Protein AF-A0A7C5GXF8-F1 (afdb_monomer_lite)

Secondary structure (DSSP, 8-state):
-HHHHHHHHHHHHHHHHHHHHHHHHHHHTT-HHHHHHHHHHHHHHHHHTT-HHHHHHHHHHHHHH-S-HHHHHHHHHHHHHHHHHTT-HHHHHHHHHHHHHHHHHTT-THHHHHHHHHHHHHHHTT-HHHHHHHHHHHHHHHHHTT-HHHHHHHHHHHHHHHTT-SSTTHHHHHHHHHHHHHHHTT-HHHHHHHHHHHHHH--GGGSHHHHHHHHHHHHT-THHHHSTTTGGGGS--PPEEEEHHHHHHHHHHHHHHTTSPPEEEEE-SSEE-EEEE-----SS---HHHHHHHHTTS----S-EEEEEETTS--PPPHHHHHHHTTSSSEEEEEETT--GGGEEEE-TTS-B--EEEE-

pLDDT: mean 86.79, std 15.0, range [32.28, 98.81]

Foldseek 3Di:
DVVVVVVVLVVLLVQLVVLLVVLLVCLVVVVNVSSVVSLVVSCVSCVVSVVLQSQLSSLLSCLQRPPDPVSSLVSLVSSLVSCVVVVNLLSVLSSLLSNLLSCLVVVNLVSLVSLLVSLVSCVVVVVPLVSLVSLQSSLLSCLVVLNLVSNLVSLVSSLVPQVPDPPQVSNLLSLLSNLSSCLSVVVVVVNVVSLLVSLLQDLQVVPVNSLVSNVVSCVSPVVLCVDPSRVVSVDDFQEAEEEPVQLVVQLVQCVVQPPAKFKFFFDAFRYTYHTHGLDDDDPDDDHPLVSLVVVLPDDDDPDHEMEMEHAPLAQQDDSSVLVVLLRHQGKYKYAYPVSDPVSIFIAHNSRHTGHYHYDD

Radius of gyration: 26.07 Å; chains: 1; bounding box: 69×43×71 Å

Structure (mmCIF, N/CA/C/O backbone):
data_AF-A0A7C5GXF8-F1
#
_entry.id   AF-A0A7C5GXF8-F1
#
loop_
_atom_site.group_PDB
_atom_site.id
_atom_site.type_symbol
_atom_site.label_atom_id
_atom_site.label_alt_id
_atom_site.label_comp_id
_atom_site.label_asym_id
_atom_site.label_entity_id
_atom_site.label_seq_id
_atom_site.pdbx_PDB_ins_code
_atom_site.Cartn_x
_atom_site.Cartn_y
_atom_site.Cartn_z
_atom_site.occupancy
_atom_site.B_iso_or_equiv
_atom_site.auth_seq_id
_atom_site.auth_comp_id
_atom_site.auth_asym_id
_atom_site.auth_atom_id
_atom_site.pdbx_PDB_model_num
ATOM 1 N N . ALA A 1 1 ? 47.283 11.836 -24.897 1.00 50.28 1 ALA A N 1
ATOM 2 C CA . ALA A 1 1 ? 45.995 12.079 -25.577 1.00 50.28 1 ALA A CA 1
ATOM 3 C C . ALA A 1 1 ? 44.890 11.202 -24.987 1.00 50.28 1 ALA A C 1
ATOM 5 O O . ALA A 1 1 ? 43.996 11.774 -24.390 1.00 50.28 1 ALA A O 1
ATOM 6 N N . LEU A 1 2 ? 44.990 9.861 -25.016 1.00 46.22 2 LEU A N 1
ATOM 7 C CA . LEU A 1 2 ? 43.949 8.981 -24.443 1.00 46.22 2 LEU A CA 1
ATOM 8 C C . LEU A 1 2 ? 43.702 9.154 -22.928 1.00 46.22 2 LEU A C 1
ATOM 10 O O . LEU A 1 2 ? 42.557 9.125 -22.504 1.00 46.22 2 LEU A O 1
ATOM 14 N N . ALA A 1 3 ? 44.740 9.384 -22.116 1.00 42.16 3 ALA A N 1
ATOM 15 C CA . ALA A 1 3 ? 44.573 9.511 -20.660 1.00 42.16 3 ALA A CA 1
ATOM 16 C C . ALA A 1 3 ? 43.718 10.723 -20.227 1.00 42.16 3 ALA A C 1
ATOM 18 O O . ALA A 1 3 ? 43.026 10.642 -19.227 1.00 42.16 3 ALA A O 1
ATOM 19 N N . GLY A 1 4 ? 43.711 11.818 -21.002 1.00 49.00 4 GLY A N 1
ATOM 20 C CA . GLY A 1 4 ? 42.903 13.009 -20.694 1.00 49.00 4 GLY A CA 1
ATOM 21 C C . GLY A 1 4 ? 41.454 12.945 -21.194 1.00 49.00 4 GLY A C 1
ATOM 22 O O . GLY A 1 4 ? 40.631 13.729 -20.741 1.00 49.00 4 GLY A O 1
ATOM 23 N N . GLN A 1 5 ? 41.135 12.031 -22.120 1.00 51.78 5 GLN A N 1
ATOM 24 C CA . GLN A 1 5 ? 39.756 11.774 -22.564 1.00 51.78 5 GLN A CA 1
ATOM 25 C C . GLN A 1 5 ? 39.013 10.851 -21.591 1.00 51.78 5 GLN A C 1
ATOM 27 O O . GLN A 1 5 ? 37.843 11.088 -21.310 1.00 51.78 5 GLN A O 1
ATOM 32 N N . ILE A 1 6 ? 39.710 9.855 -21.031 1.00 54.97 6 ILE A N 1
ATOM 33 C CA . ILE A 1 6 ? 39.144 8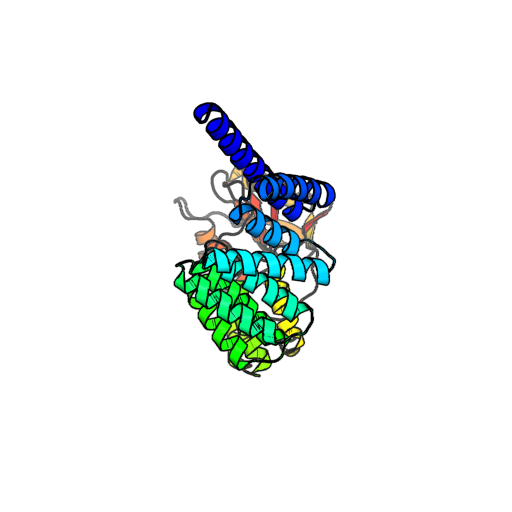.900 -20.066 1.00 54.97 6 ILE A CA 1
ATOM 34 C C . ILE A 1 6 ? 38.717 9.610 -18.767 1.00 54.97 6 ILE A C 1
ATOM 36 O O . ILE A 1 6 ? 37.638 9.328 -18.252 1.00 54.97 6 ILE A O 1
ATOM 40 N N . ASP A 1 7 ? 39.503 10.582 -18.290 1.00 60.53 7 ASP A N 1
ATOM 41 C CA . ASP A 1 7 ? 39.148 11.397 -17.114 1.00 60.53 7 ASP A CA 1
ATOM 42 C C . ASP A 1 7 ? 37.929 12.307 -17.372 1.00 60.53 7 ASP A C 1
ATOM 44 O O . ASP A 1 7 ? 37.142 12.572 -16.462 1.00 60.53 7 ASP A O 1
ATOM 48 N N . GLY A 1 8 ? 37.740 12.760 -18.619 1.00 73.50 8 GLY A N 1
ATOM 49 C CA . GLY A 1 8 ? 36.588 13.569 -19.026 1.00 73.50 8 GLY A CA 1
ATOM 50 C C . GLY A 1 8 ? 35.292 12.758 -19.074 1.00 73.50 8 GLY A C 1
ATOM 51 O O . GLY A 1 8 ? 34.311 13.131 -18.436 1.00 73.50 8 GLY A O 1
ATOM 52 N N . GLU A 1 9 ? 35.300 11.615 -19.765 1.00 76.62 9 GLU A N 1
ATOM 53 C CA . GLU A 1 9 ? 34.117 10.751 -19.908 1.00 76.62 9 GLU A CA 1
ATOM 54 C C . GLU A 1 9 ? 33.637 10.175 -18.568 1.00 76.62 9 GLU A C 1
ATOM 56 O O . GLU A 1 9 ? 32.431 10.096 -18.329 1.00 76.62 9 GLU A O 1
ATOM 61 N N . GLN A 1 10 ? 34.555 9.823 -17.658 1.00 79.50 10 GLN A N 1
ATOM 62 C CA . GLN A 1 10 ? 34.186 9.394 -16.303 1.00 79.50 10 GLN A CA 1
ATOM 63 C C . GLN A 1 10 ? 33.514 10.520 -15.507 1.00 79.50 10 GLN A C 1
ATOM 65 O O . GLN A 1 10 ? 32.512 10.282 -14.828 1.00 79.50 10 GLN A O 1
ATOM 70 N N . GLY A 1 11 ? 34.019 11.752 -15.619 1.00 87.19 11 GLY A N 1
ATOM 71 C CA . GLY A 1 11 ? 33.391 12.923 -15.007 1.00 87.19 11 GLY A CA 1
ATOM 72 C C . GLY A 1 11 ? 31.971 13.160 -15.529 1.00 87.19 11 GLY A C 1
ATOM 73 O O . GLY A 1 11 ? 31.050 13.376 -14.739 1.00 87.19 11 GLY A O 1
ATOM 74 N N . GLU A 1 12 ? 31.771 13.046 -16.843 1.00 90.56 12 GLU A N 1
ATOM 75 C CA . GLU A 1 12 ? 30.458 13.221 -17.475 1.00 90.56 12 GLU A CA 1
ATOM 76 C C . GLU A 1 12 ? 29.481 12.084 -17.135 1.00 90.56 12 GLU A C 1
ATOM 78 O O . GLU A 1 12 ? 28.296 12.344 -16.923 1.00 90.56 12 GLU A O 1
ATOM 83 N N . TYR A 1 13 ? 29.956 10.840 -16.994 1.00 91.56 13 TYR A N 1
ATOM 84 C CA . TYR A 1 13 ? 29.134 9.732 -16.494 1.00 91.56 13 TYR A CA 1
ATOM 85 C C . TYR A 1 13 ? 28.613 10.010 -15.080 1.00 91.56 13 TYR A C 1
ATOM 87 O O . TYR A 1 13 ? 27.416 9.888 -14.820 1.00 91.56 13 TYR A O 1
ATOM 95 N N . HIS A 1 14 ? 29.494 10.417 -14.159 1.00 93.50 14 HIS A N 1
ATOM 96 C CA . HIS A 1 14 ? 29.089 10.746 -12.792 1.00 93.50 14 HIS A CA 1
ATOM 97 C C . HIS A 1 14 ? 28.141 11.944 -12.753 1.00 93.50 14 HIS A C 1
ATOM 99 O O . HIS A 1 14 ? 27.175 11.929 -11.993 1.00 93.50 14 HIS A O 1
ATOM 105 N N . GLN A 1 15 ? 28.365 12.946 -13.604 1.00 95.00 15 GLN A N 1
ATOM 106 C CA . GLN A 1 15 ? 27.440 14.061 -13.762 1.00 95.00 15 GLN A CA 1
ATOM 107 C C . GLN A 1 15 ? 26.055 13.580 -14.213 1.00 95.00 15 GLN A C 1
ATOM 109 O O . GLN A 1 15 ? 25.065 13.930 -13.573 1.00 95.00 15 GLN A O 1
ATOM 114 N N . ALA A 1 16 ? 25.974 12.763 -15.266 1.00 96.19 16 ALA A N 1
ATOM 115 C CA . ALA A 1 16 ? 24.710 12.213 -15.752 1.00 96.19 16 ALA A CA 1
ATOM 116 C C . ALA A 1 16 ? 24.015 11.355 -14.686 1.00 96.19 16 ALA A C 1
ATOM 118 O O . ALA A 1 16 ? 22.817 11.503 -14.469 1.00 96.19 16 ALA A O 1
ATOM 119 N N . ARG A 1 17 ? 24.764 10.533 -13.940 1.00 96.81 17 ARG A N 1
ATOM 120 C CA . ARG A 1 17 ? 24.203 9.744 -12.837 1.00 96.81 17 ARG A CA 1
ATOM 121 C C . ARG A 1 17 ? 23.642 10.629 -11.722 1.00 96.81 17 ARG A C 1
ATOM 123 O O . ARG A 1 17 ? 22.549 10.361 -11.243 1.00 96.81 17 ARG A O 1
ATOM 130 N N . CYS A 1 18 ? 24.337 11.697 -11.332 1.00 97.31 18 CYS A N 1
ATOM 131 C CA . CYS A 1 18 ? 23.817 12.644 -10.343 1.00 97.31 18 CYS A CA 1
ATOM 132 C C . CYS A 1 18 ? 22.546 13.352 -10.832 1.00 97.31 18 CYS A C 1
ATOM 134 O O . CYS A 1 18 ? 21.626 13.552 -10.045 1.00 97.31 18 CYS A O 1
ATOM 136 N N . LEU A 1 19 ? 22.490 13.721 -12.117 1.00 98.00 19 LEU A N 1
ATOM 137 C CA . LEU A 1 19 ? 21.298 14.314 -12.726 1.00 98.00 19 LEU A CA 1
ATOM 138 C C . LEU A 1 19 ? 20.118 13.337 -12.718 1.00 98.00 19 LEU A C 1
ATOM 140 O O . LEU A 1 19 ? 19.011 13.741 -12.377 1.00 98.00 19 LEU A O 1
ATOM 144 N N . LEU A 1 20 ? 20.364 12.059 -13.020 1.00 97.69 20 LEU A N 1
ATOM 145 C CA . LEU A 1 20 ? 19.359 10.999 -12.960 1.00 97.69 20 LEU A CA 1
ATOM 146 C C . LEU A 1 20 ? 18.759 10.870 -11.552 1.00 97.69 20 LEU A C 1
ATOM 148 O O . LEU A 1 20 ? 17.550 10.998 -11.390 1.00 97.69 20 LEU A O 1
ATOM 152 N N . GLU A 1 21 ? 19.600 10.685 -10.531 1.00 97.12 21 GLU A N 1
ATOM 153 C CA . GLU A 1 21 ? 19.156 10.527 -9.135 1.00 97.12 21 GLU A CA 1
ATOM 154 C C . GLU A 1 21 ? 18.429 11.788 -8.628 1.00 97.12 21 GLU A C 1
ATOM 156 O O . GLU A 1 21 ? 17.413 11.706 -7.939 1.00 97.12 21 GLU A O 1
ATOM 161 N N . LEU A 1 22 ? 18.913 12.979 -9.006 1.00 95.75 22 LEU A N 1
ATOM 162 C CA . LEU A 1 22 ? 18.251 14.241 -8.680 1.00 95.75 22 LEU A CA 1
ATOM 163 C C . LEU A 1 22 ? 16.881 14.351 -9.358 1.00 95.75 22 LEU A C 1
ATOM 165 O O . LEU A 1 22 ? 15.926 14.803 -8.727 1.00 95.75 22 LEU A O 1
ATOM 169 N N . SER A 1 23 ? 16.780 13.950 -10.627 1.00 96.38 23 SER A N 1
ATOM 170 C CA . SER A 1 23 ? 15.518 13.980 -11.363 1.00 96.38 23 SER A CA 1
ATOM 171 C C . SER A 1 23 ? 14.475 13.059 -10.733 1.00 96.38 23 SER A C 1
ATOM 173 O O . SER A 1 23 ? 13.355 13.506 -10.499 1.00 96.38 23 SER A O 1
ATOM 175 N N . ASP A 1 24 ? 14.855 11.832 -10.360 1.00 89.69 24 ASP A N 1
ATOM 176 C CA . ASP A 1 24 ? 13.964 10.868 -9.706 1.00 89.69 24 ASP A CA 1
ATOM 177 C C . ASP A 1 24 ? 13.433 11.406 -8.370 1.00 89.69 24 ASP A C 1
ATOM 179 O O . ASP A 1 24 ? 12.228 11.379 -8.102 1.00 89.69 24 ASP A O 1
ATOM 183 N N . PHE A 1 25 ? 14.318 11.998 -7.561 1.00 87.31 25 PHE A N 1
ATOM 184 C CA . PHE A 1 25 ? 13.942 12.625 -6.295 1.00 87.31 25 PHE A CA 1
ATOM 185 C C . PHE A 1 25 ? 12.969 13.800 -6.482 1.00 87.31 25 PHE A C 1
ATOM 187 O O . PHE A 1 25 ? 11.965 13.891 -5.769 1.00 87.31 25 PHE A O 1
ATOM 194 N N . LEU A 1 26 ? 13.254 14.703 -7.427 1.00 81.00 26 LEU A N 1
ATOM 195 C CA . LEU A 1 26 ? 12.418 15.877 -7.701 1.00 81.00 26 LEU A CA 1
ATOM 196 C C . LEU A 1 26 ? 11.033 15.467 -8.211 1.00 81.00 26 LEU A C 1
ATOM 198 O O . LEU A 1 26 ? 10.029 15.970 -7.708 1.00 81.00 26 LEU A O 1
ATOM 202 N N . LEU A 1 27 ? 10.975 14.529 -9.160 1.00 76.19 27 LEU A N 1
ATOM 203 C CA . LEU A 1 27 ? 9.724 14.010 -9.716 1.00 76.19 27 LEU A CA 1
ATOM 204 C C . LEU A 1 27 ? 8.886 13.311 -8.639 1.00 76.19 27 LEU A C 1
ATOM 206 O O . LEU A 1 27 ? 7.706 13.620 -8.478 1.00 76.19 27 LEU A O 1
ATOM 210 N N . SER A 1 28 ? 9.511 12.458 -7.824 1.00 71.56 28 SER A N 1
ATOM 211 C CA . SER A 1 28 ? 8.853 11.776 -6.701 1.00 71.56 28 SER A CA 1
ATOM 212 C C . SER A 1 28 ? 8.345 12.735 -5.617 1.00 71.56 28 SER A C 1
ATOM 214 O O . SER A 1 28 ? 7.395 12.419 -4.903 1.00 71.56 28 SER A O 1
ATOM 216 N N . SER A 1 29 ? 8.956 13.916 -5.499 1.00 71.56 29 SER A N 1
ATOM 217 C CA . SER A 1 29 ? 8.546 14.967 -4.559 1.00 71.56 29 SER A CA 1
ATOM 218 C C . SER A 1 29 ? 7.503 15.934 -5.142 1.00 71.56 29 SER A C 1
ATOM 220 O O . SER A 1 29 ? 7.048 16.834 -4.436 1.00 71.56 29 SER A O 1
ATOM 222 N N . GLY A 1 30 ? 7.118 15.770 -6.413 1.00 72.00 30 GLY A N 1
ATOM 223 C CA . GLY A 1 30 ? 6.155 16.628 -7.112 1.00 72.00 30 GLY A CA 1
ATOM 224 C C . GLY A 1 30 ? 6.745 17.899 -7.739 1.00 72.00 30 GLY A C 1
ATOM 225 O O . GLY A 1 30 ? 5.998 18.734 -8.247 1.00 72.00 30 GLY A O 1
ATOM 226 N N . GLU A 1 31 ? 8.071 18.072 -7.750 1.00 84.50 31 GLU A N 1
ATOM 227 C CA . GLU A 1 31 ? 8.755 19.185 -8.429 1.00 84.50 31 GLU A CA 1
ATOM 228 C C . GLU A 1 31 ? 8.962 18.888 -9.928 1.00 84.50 31 GLU A C 1
ATOM 230 O O . GLU A 1 31 ? 10.090 18.831 -10.425 1.00 84.50 31 GLU A O 1
ATOM 235 N N . PHE A 1 32 ? 7.863 18.700 -10.667 1.00 77.69 32 PHE A N 1
ATOM 236 C CA . PHE A 1 32 ? 7.886 18.152 -12.030 1.00 77.69 32 PHE A CA 1
ATOM 237 C C . PHE A 1 32 ? 8.727 18.950 -13.034 1.00 77.69 32 PHE A C 1
ATOM 239 O O . PHE A 1 32 ? 9.568 18.373 -13.717 1.00 77.69 32 PHE A O 1
ATOM 246 N N . GLU A 1 33 ? 8.561 20.276 -13.104 1.00 87.88 33 GLU A N 1
ATOM 247 C CA . GLU A 1 33 ? 9.277 21.114 -14.082 1.00 87.88 33 GLU A CA 1
ATOM 248 C C . GLU A 1 33 ? 10.803 21.003 -13.931 1.00 87.88 33 GLU A C 1
ATOM 250 O O . GLU A 1 33 ? 11.539 20.880 -14.912 1.00 87.88 33 GLU A O 1
ATOM 255 N N . ARG A 1 34 ? 11.290 21.031 -12.684 1.00 94.06 34 ARG A N 1
ATOM 256 C CA . ARG A 1 34 ? 12.719 20.880 -12.393 1.00 94.06 34 ARG A CA 1
ATOM 257 C C . ARG A 1 34 ? 13.169 19.443 -12.619 1.00 94.06 34 ARG A C 1
ATOM 259 O O . ARG A 1 34 ? 14.227 19.243 -13.204 1.00 94.06 34 ARG A O 1
ATOM 266 N N . GLY A 1 35 ? 12.370 18.467 -12.190 1.00 88.94 35 GLY A N 1
ATOM 267 C CA . GLY A 1 35 ? 12.658 17.048 -12.372 1.00 88.94 35 GLY A CA 1
ATOM 268 C C . GLY A 1 35 ? 12.882 16.678 -13.837 1.00 88.94 35 GLY A C 1
ATOM 269 O O . GLY A 1 35 ? 13.935 16.142 -14.173 1.00 88.94 35 GLY A O 1
ATOM 270 N N . PHE A 1 36 ? 11.955 17.053 -14.724 1.00 92.00 36 PHE A N 1
ATOM 271 C CA . PHE A 1 36 ? 12.089 16.790 -16.159 1.00 92.00 36 PHE A CA 1
ATOM 272 C C . PHE A 1 36 ? 13.275 17.524 -16.787 1.00 92.00 36 PHE A C 1
ATOM 274 O O . PHE A 1 36 ? 14.014 16.928 -17.563 1.00 92.00 36 PHE A O 1
ATOM 281 N N . ARG A 1 37 ? 13.547 18.772 -16.383 1.00 97.62 37 ARG A N 1
ATOM 282 C CA . ARG A 1 37 ? 14.719 19.515 -16.870 1.00 97.62 37 ARG A CA 1
ATOM 283 C C . ARG A 1 37 ? 16.037 18.799 -16.566 1.00 97.62 37 ARG A C 1
ATOM 285 O O . ARG A 1 37 ? 16.922 18.762 -17.417 1.00 97.62 37 ARG A O 1
ATOM 292 N N . GLU A 1 38 ? 16.201 18.258 -15.359 1.00 97.38 38 GLU A N 1
ATOM 293 C CA . GLU A 1 38 ? 17.420 17.512 -15.016 1.00 97.38 38 GLU A CA 1
ATOM 294 C C . GLU A 1 38 ? 17.465 16.137 -15.704 1.00 97.38 38 GLU A C 1
ATOM 296 O O . GLU A 1 38 ? 18.544 15.699 -16.113 1.00 97.38 38 GLU A O 1
ATOM 301 N N . LEU A 1 39 ? 16.309 15.495 -15.911 1.00 97.44 39 LEU A N 1
ATOM 302 C CA . LEU A 1 39 ? 16.198 14.249 -16.673 1.00 97.44 39 LEU A CA 1
ATOM 303 C C . LEU A 1 39 ? 16.616 14.438 -18.141 1.00 97.44 39 LEU A C 1
ATOM 305 O O . LEU A 1 39 ? 17.394 13.639 -18.662 1.00 97.44 39 LEU A O 1
ATOM 309 N N . ASP A 1 40 ? 16.182 15.526 -18.782 1.00 97.62 40 ASP A N 1
ATOM 310 C CA . ASP A 1 40 ? 16.557 15.874 -20.157 1.00 97.62 40 ASP A CA 1
ATOM 311 C C . ASP A 1 40 ? 18.068 16.088 -20.285 1.00 97.62 40 ASP A C 1
ATOM 313 O O . ASP A 1 40 ? 18.706 15.558 -21.197 1.00 97.62 40 ASP A O 1
ATOM 317 N N . ARG A 1 41 ? 18.674 16.801 -19.325 1.00 97.75 41 ARG A N 1
ATOM 318 C CA . ARG A 1 41 ? 20.133 16.998 -19.273 1.00 97.75 41 ARG A CA 1
ATOM 319 C C . ARG A 1 41 ? 20.882 15.680 -19.087 1.00 97.75 41 ARG A C 1
ATOM 321 O O . ARG A 1 41 ? 21.928 15.482 -19.707 1.00 97.75 41 ARG A O 1
ATOM 328 N N . CYS A 1 42 ? 20.367 14.777 -18.250 1.00 97.69 42 CYS A N 1
ATOM 329 C CA . CYS A 1 42 ? 20.909 13.424 -18.122 1.00 97.69 42 CYS A CA 1
ATOM 330 C C . CYS A 1 42 ? 20.851 12.691 -19.468 1.00 97.69 42 CYS A C 1
ATOM 332 O O . CYS A 1 42 ? 21.866 12.161 -19.927 1.00 97.69 42 CYS A O 1
ATOM 334 N N . MET A 1 43 ? 19.691 12.707 -20.128 1.00 96.75 43 MET A N 1
ATOM 335 C CA . MET A 1 43 ? 19.481 12.012 -21.394 1.00 96.75 43 MET A CA 1
ATOM 336 C C . MET A 1 43 ? 20.346 12.584 -22.527 1.00 96.75 43 MET A C 1
ATOM 338 O O . MET A 1 43 ? 20.864 11.811 -23.334 1.00 96.75 43 MET A O 1
ATOM 342 N N . GLU A 1 44 ? 20.579 13.898 -22.565 1.00 97.12 44 GLU A N 1
ATOM 343 C CA . GLU A 1 44 ? 21.494 14.541 -23.517 1.00 97.12 44 GLU A CA 1
ATOM 344 C C . GLU A 1 44 ? 22.925 13.999 -23.376 1.00 97.12 44 GLU A C 1
ATOM 346 O O . GLU A 1 44 ? 23.526 13.553 -24.360 1.00 97.12 44 GLU A O 1
ATOM 351 N N . ILE A 1 45 ? 23.461 13.973 -22.149 1.00 95.81 45 ILE A N 1
ATOM 352 C CA . ILE A 1 45 ? 24.806 13.447 -21.876 1.00 95.81 45 ILE A CA 1
ATOM 353 C C . ILE A 1 45 ? 24.863 11.949 -22.196 1.00 95.81 45 ILE A C 1
ATOM 355 O O . ILE A 1 45 ? 25.769 11.501 -22.902 1.00 95.81 45 ILE A O 1
ATOM 359 N N . ALA A 1 46 ? 23.877 11.179 -21.728 1.00 96.25 46 ALA A N 1
ATOM 360 C CA . ALA A 1 46 ? 23.830 9.733 -21.906 1.00 96.25 46 ALA A CA 1
ATOM 361 C C . ALA A 1 46 ? 23.738 9.326 -23.385 1.00 96.25 46 ALA A C 1
ATOM 363 O O . ALA A 1 46 ? 24.418 8.386 -23.796 1.00 96.25 46 ALA A O 1
ATOM 364 N N . ARG A 1 47 ? 22.956 10.039 -24.209 1.00 96.38 47 ARG A N 1
ATOM 365 C CA . ARG A 1 47 ? 22.873 9.786 -25.659 1.00 96.38 47 ARG A CA 1
ATOM 366 C C . ARG A 1 47 ? 24.139 10.230 -26.389 1.00 96.38 47 ARG A C 1
ATOM 368 O O . ARG A 1 47 ? 24.624 9.478 -27.231 1.00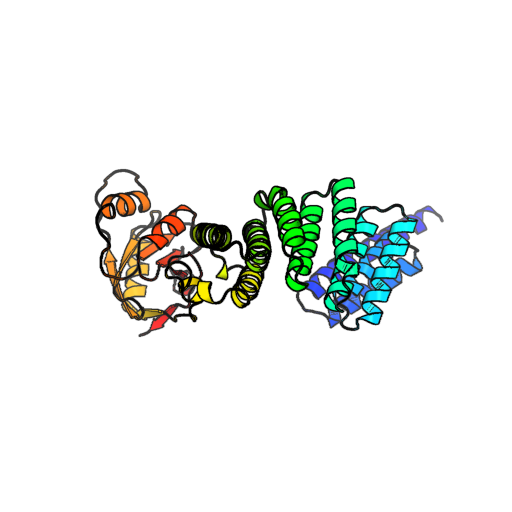 96.38 47 ARG A O 1
ATOM 375 N N . ARG A 1 48 ? 24.709 11.395 -26.055 1.00 96.19 48 ARG A N 1
ATOM 376 C CA . ARG A 1 48 ? 25.952 11.890 -26.679 1.00 96.19 48 ARG A CA 1
ATOM 377 C C . ARG A 1 48 ? 27.130 10.941 -26.457 1.00 96.19 48 ARG A C 1
ATOM 379 O O . ARG A 1 48 ? 27.910 10.727 -27.380 1.00 96.19 48 ARG A O 1
ATOM 386 N N . LEU A 1 49 ? 27.256 10.394 -25.250 1.00 92.88 49 LEU A N 1
ATOM 387 C CA . LEU A 1 49 ? 28.354 9.501 -24.860 1.00 92.88 49 LEU A CA 1
ATOM 388 C C . LEU A 1 49 ? 28.014 8.013 -25.003 1.00 92.88 49 LEU A C 1
ATOM 390 O O . LEU A 1 49 ? 28.857 7.162 -24.738 1.00 92.88 49 LEU A O 1
ATOM 394 N N . ASN A 1 50 ? 26.796 7.695 -25.450 1.00 94.19 50 ASN A N 1
ATOM 395 C CA . ASN A 1 50 ? 26.304 6.334 -25.634 1.00 94.19 50 ASN A CA 1
ATOM 396 C C . ASN A 1 50 ? 26.402 5.474 -24.356 1.00 94.19 50 ASN A C 1
ATOM 398 O O . ASN A 1 50 ? 26.996 4.396 -24.356 1.00 94.19 50 ASN A O 1
ATOM 402 N N . PHE A 1 51 ? 25.791 5.944 -23.265 1.00 95.88 51 PHE A N 1
ATOM 403 C CA . PHE A 1 51 ? 25.624 5.199 -22.014 1.00 95.88 51 PHE A CA 1
ATOM 404 C C . PHE A 1 51 ? 24.243 4.523 -21.965 1.00 95.88 51 PHE A C 1
ATOM 406 O O . PHE A 1 51 ? 23.300 5.090 -21.407 1.00 95.88 51 PHE A O 1
ATOM 413 N N . PRO A 1 52 ? 24.081 3.304 -22.517 1.00 96.62 52 PRO A N 1
ATOM 414 C CA . PRO A 1 52 ? 22.763 2.704 -22.722 1.00 96.62 52 PRO A CA 1
ATOM 415 C C . PRO A 1 52 ? 22.019 2.413 -21.414 1.00 96.62 52 PRO A C 1
ATOM 417 O O . PRO A 1 52 ? 20.800 2.525 -21.381 1.00 96.62 52 PRO A O 1
ATOM 420 N N . VAL A 1 53 ? 22.729 2.105 -20.322 1.00 96.56 53 VAL A N 1
ATOM 421 C CA . VAL A 1 53 ? 22.102 1.902 -19.004 1.00 96.56 53 VAL A CA 1
ATOM 422 C C . VAL A 1 53 ? 21.450 3.191 -18.498 1.00 96.56 53 VAL A C 1
ATOM 424 O O . VAL A 1 53 ? 20.305 3.145 -18.066 1.00 96.56 53 VAL A O 1
ATOM 427 N N . LEU A 1 54 ? 22.124 4.340 -18.627 1.00 97.12 54 LEU A N 1
ATOM 428 C CA . LEU A 1 54 ? 21.556 5.629 -18.221 1.00 97.12 54 LEU A CA 1
ATOM 429 C C . LEU A 1 54 ? 20.385 6.035 -19.122 1.00 97.12 54 LEU A C 1
ATOM 431 O O . LEU A 1 54 ? 19.383 6.522 -18.617 1.00 97.12 54 LEU A O 1
ATOM 435 N N . ILE A 1 55 ? 20.466 5.783 -20.436 1.00 98.25 55 ILE A N 1
ATOM 436 C CA . ILE A 1 55 ? 19.337 6.026 -21.354 1.00 98.25 55 ILE A CA 1
ATOM 437 C C . ILE A 1 55 ? 18.129 5.178 -20.936 1.00 98.25 55 ILE A C 1
ATOM 439 O O . ILE A 1 55 ? 17.027 5.704 -20.816 1.00 98.25 55 ILE A O 1
ATOM 443 N N . MET A 1 56 ? 18.340 3.884 -20.677 1.00 98.25 56 MET A N 1
ATOM 444 C CA . MET A 1 56 ? 17.300 2.961 -20.219 1.00 98.25 56 MET A CA 1
ATOM 445 C C . MET A 1 56 ? 16.652 3.442 -18.915 1.00 98.25 56 MET A C 1
ATOM 447 O O . MET A 1 56 ? 15.429 3.537 -18.854 1.00 98.25 56 MET A O 1
ATOM 451 N N . GLU A 1 57 ? 17.446 3.761 -17.889 1.00 97.75 57 GLU A N 1
ATOM 452 C CA . GLU A 1 57 ? 16.934 4.251 -16.602 1.00 97.75 57 GLU A CA 1
ATOM 453 C C . GLU A 1 57 ? 16.189 5.585 -16.762 1.00 97.75 57 GLU A C 1
ATOM 455 O O . GLU A 1 57 ? 15.093 5.742 -16.226 1.00 97.75 57 GLU A O 1
ATOM 460 N N . SER A 1 58 ? 16.716 6.522 -17.559 1.00 97.94 58 SER A N 1
ATOM 461 C CA . SER A 1 58 ? 16.034 7.788 -17.843 1.00 97.94 58 SER A CA 1
ATOM 462 C C . SER A 1 58 ? 14.695 7.582 -18.557 1.00 97.94 58 SER A C 1
ATOM 464 O O . SER A 1 58 ? 13.710 8.225 -18.205 1.00 97.94 58 SER A O 1
ATOM 466 N N . CYS A 1 59 ? 14.623 6.658 -19.521 1.00 98.12 59 CYS A N 1
ATOM 467 C CA . CYS A 1 59 ? 13.371 6.283 -20.177 1.00 98.12 59 CYS A CA 1
ATOM 468 C C . CYS A 1 59 ? 12.367 5.653 -19.193 1.00 98.12 59 CYS A C 1
ATOM 470 O O . CYS A 1 59 ? 11.171 5.918 -19.298 1.00 98.12 59 CYS A O 1
ATOM 472 N N . MET A 1 60 ? 12.824 4.849 -18.225 1.00 96.69 60 MET A N 1
ATOM 473 C CA . MET A 1 60 ? 11.953 4.285 -17.182 1.00 96.69 60 MET A CA 1
ATOM 474 C C . MET A 1 60 ? 11.377 5.365 -16.259 1.00 96.69 60 MET A C 1
ATOM 476 O O . MET A 1 60 ? 10.176 5.351 -15.984 1.00 96.69 60 MET A O 1
ATOM 480 N N . ILE A 1 61 ? 12.208 6.318 -15.820 1.00 92.88 61 ILE A N 1
ATOM 481 C CA . ILE A 1 61 ? 11.764 7.461 -15.008 1.00 92.88 61 ILE A CA 1
ATOM 482 C C . ILE A 1 61 ? 10.769 8.306 -15.811 1.00 92.88 61 ILE A C 1
ATOM 484 O O . ILE A 1 61 ? 9.649 8.534 -15.359 1.00 92.88 61 ILE A O 1
ATOM 488 N N . GLY A 1 62 ? 11.125 8.696 -17.039 1.00 87.62 62 GLY A N 1
ATOM 489 C CA . GLY A 1 62 ? 10.246 9.474 -17.913 1.00 87.62 62 GLY A CA 1
ATOM 490 C C . GLY A 1 62 ? 8.900 8.782 -18.142 1.00 87.62 62 GLY A C 1
ATOM 491 O O . GLY A 1 62 ? 7.853 9.371 -17.904 1.00 87.62 62 GLY A O 1
ATOM 492 N N . GLY A 1 63 ? 8.904 7.491 -18.478 1.00 89.12 63 GLY A N 1
ATOM 493 C CA . GLY A 1 63 ? 7.679 6.714 -18.683 1.00 89.12 63 GLY A CA 1
ATOM 494 C C . GLY A 1 63 ? 6.799 6.523 -17.438 1.00 89.12 63 GLY A C 1
ATOM 495 O O . GLY A 1 63 ? 5.624 6.166 -17.565 1.00 89.12 63 GLY A O 1
ATOM 496 N N . THR A 1 64 ? 7.344 6.766 -16.244 1.00 84.88 64 THR A N 1
ATOM 497 C CA . THR A 1 64 ? 6.594 6.733 -14.980 1.00 84.88 64 THR A CA 1
ATOM 498 C C . THR A 1 64 ? 5.852 8.044 -14.729 1.00 84.88 64 THR A C 1
ATOM 500 O O . THR A 1 64 ? 4.707 8.013 -14.284 1.00 84.88 64 THR A O 1
ATOM 503 N N . PHE A 1 65 ? 6.488 9.183 -15.016 1.00 81.06 65 PHE A N 1
ATOM 504 C CA . PHE A 1 65 ? 5.985 10.502 -14.621 1.00 81.06 65 PHE A CA 1
ATOM 505 C C . PHE A 1 65 ? 5.354 11.312 -15.758 1.00 81.06 65 PHE A C 1
ATOM 507 O O . PHE A 1 65 ? 4.601 12.241 -15.475 1.00 81.06 65 PHE A O 1
ATOM 514 N N . VAL A 1 66 ? 5.641 10.995 -17.025 1.00 84.19 66 VAL A N 1
ATOM 515 C CA . VAL A 1 66 ? 5.011 11.667 -18.171 1.00 84.19 66 VAL A CA 1
ATOM 516 C C . VAL A 1 66 ? 3.503 11.392 -18.175 1.00 84.19 66 VAL A C 1
ATOM 518 O O . VAL A 1 66 ? 3.057 10.243 -18.075 1.00 84.19 66 VAL A O 1
ATOM 521 N N . GLU A 1 67 ? 2.722 12.469 -18.289 1.00 76.12 67 GLU A N 1
ATOM 522 C CA . GLU A 1 67 ? 1.257 12.418 -18.291 1.00 76.12 67 GLU A CA 1
ATOM 523 C C . GLU A 1 67 ? 0.704 11.828 -19.594 1.00 76.12 67 GLU A C 1
ATOM 525 O O . GLU A 1 67 ? -0.234 11.027 -19.557 1.00 76.12 67 GLU A O 1
ATOM 530 N N . ASP A 1 68 ? 1.298 12.189 -20.737 1.00 83.94 68 ASP A N 1
ATOM 531 C CA . ASP A 1 68 ? 0.897 11.669 -22.043 1.00 83.94 68 ASP A CA 1
ATOM 532 C C . ASP A 1 68 ? 1.169 10.160 -22.133 1.00 83.94 68 ASP A C 1
ATOM 534 O O . ASP A 1 68 ? 2.296 9.679 -21.978 1.00 83.94 68 ASP A O 1
ATOM 538 N N . GLY A 1 69 ? 0.104 9.385 -22.344 1.00 77.69 69 GLY A N 1
ATOM 539 C CA . GLY A 1 69 ? 0.193 7.931 -22.290 1.00 77.69 69 GLY A CA 1
ATOM 540 C C . GLY A 1 69 ? 0.951 7.304 -23.448 1.00 77.69 69 GLY A C 1
ATOM 541 O O . GLY A 1 69 ? 1.655 6.310 -23.237 1.00 77.69 69 GLY A O 1
ATOM 542 N N . ASP A 1 70 ? 0.864 7.902 -24.632 1.00 88.75 70 ASP A N 1
ATOM 543 C CA . ASP A 1 70 ? 1.549 7.408 -25.820 1.00 88.75 70 ASP A CA 1
ATOM 544 C C . ASP A 1 70 ? 3.056 7.674 -25.714 1.00 88.75 70 ASP A C 1
ATOM 546 O O . ASP A 1 70 ? 3.867 6.777 -25.977 1.00 88.75 70 ASP A O 1
ATOM 550 N N . GLU A 1 71 ? 3.439 8.867 -25.256 1.00 91.50 71 GLU A N 1
ATOM 551 C CA . GLU A 1 71 ? 4.827 9.235 -24.983 1.00 91.50 71 GLU A CA 1
ATOM 552 C C . GLU A 1 71 ? 5.433 8.348 -23.891 1.00 91.50 71 GLU A C 1
ATOM 554 O O . GLU A 1 71 ? 6.477 7.720 -24.103 1.00 91.50 71 GLU A O 1
ATOM 559 N N . ALA A 1 72 ? 4.747 8.208 -22.755 1.00 85.69 72 ALA A N 1
ATOM 560 C CA . ALA A 1 72 ? 5.196 7.350 -21.669 1.00 85.69 72 ALA A CA 1
ATOM 561 C C . ALA A 1 72 ? 5.352 5.888 -22.120 1.00 85.69 72 ALA A C 1
ATOM 563 O O . ALA A 1 72 ? 6.364 5.242 -21.838 1.00 85.69 72 ALA A O 1
ATOM 564 N N . GLY A 1 73 ? 4.385 5.365 -22.879 1.00 92.88 73 GLY A N 1
ATOM 565 C CA . GLY A 1 73 ? 4.458 4.025 -23.456 1.00 92.88 73 GLY A CA 1
ATOM 566 C C . GLY A 1 73 ? 5.621 3.859 -24.439 1.00 92.88 73 GLY A C 1
ATOM 567 O O . GLY A 1 73 ? 6.255 2.801 -24.466 1.00 92.88 73 GLY A O 1
ATOM 568 N N . SER A 1 74 ? 5.932 4.888 -25.233 1.00 97.12 74 SER A N 1
ATOM 569 C CA . SER A 1 74 ? 7.082 4.898 -26.144 1.00 97.12 74 SER A CA 1
ATOM 570 C C . SER A 1 74 ? 8.409 4.834 -25.384 1.00 97.12 74 SER A C 1
ATOM 572 O O . SER A 1 74 ? 9.250 3.986 -25.694 1.00 97.12 74 SER A O 1
ATOM 574 N N . LEU A 1 75 ? 8.567 5.653 -24.337 1.00 97.50 75 LEU A N 1
ATOM 575 C CA . LEU A 1 75 ? 9.758 5.658 -23.483 1.00 97.50 75 LEU A CA 1
ATOM 576 C C . LEU A 1 75 ? 9.991 4.291 -22.832 1.00 97.50 75 LEU A C 1
ATOM 578 O O . LEU A 1 75 ? 11.094 3.750 -22.896 1.00 97.50 75 LEU A O 1
ATOM 582 N N . LEU A 1 76 ? 8.952 3.675 -22.265 1.00 97.56 76 LEU A N 1
ATOM 583 C CA . LEU A 1 76 ? 9.097 2.369 -21.618 1.00 97.56 76 LEU A CA 1
ATOM 584 C C . LEU A 1 76 ? 9.420 1.242 -22.615 1.00 97.56 76 LEU A C 1
ATOM 586 O O . LEU A 1 76 ? 10.194 0.341 -22.290 1.00 97.56 76 LEU A O 1
ATOM 590 N N . LYS A 1 77 ? 8.888 1.299 -23.844 1.00 98.19 77 LYS A N 1
ATOM 591 C CA . LYS A 1 77 ? 9.267 0.370 -24.926 1.00 98.19 77 LYS A CA 1
ATOM 592 C C . LYS A 1 77 ? 10.723 0.563 -25.356 1.00 98.19 77 LYS A C 1
ATOM 594 O O . LYS A 1 77 ? 11.406 -0.424 -25.634 1.00 98.19 77 LYS A O 1
ATOM 599 N N . GLU A 1 78 ? 11.212 1.805 -25.408 1.00 98.31 78 GLU A N 1
ATOM 600 C CA . GLU A 1 78 ? 12.629 2.097 -25.658 1.00 98.31 78 GLU A CA 1
ATOM 601 C C . GLU A 1 78 ? 13.507 1.517 -24.539 1.00 98.31 78 GLU A C 1
ATOM 603 O O . GLU A 1 78 ? 14.463 0.796 -24.833 1.00 98.31 78 GLU A O 1
ATOM 608 N N . ALA A 1 79 ? 13.139 1.731 -23.271 1.00 98.31 79 ALA A N 1
ATOM 609 C CA . ALA A 1 79 ? 13.840 1.159 -22.123 1.00 98.31 79 ALA A CA 1
ATOM 610 C C . ALA A 1 79 ? 13.895 -0.374 -22.183 1.00 98.31 79 ALA A C 1
ATOM 612 O O . ALA A 1 79 ? 14.971 -0.958 -22.060 1.00 98.31 79 ALA A O 1
ATOM 613 N N . GLU A 1 80 ? 12.761 -1.037 -22.433 1.00 98.06 80 GLU A N 1
ATOM 614 C CA . GLU A 1 80 ? 12.703 -2.497 -22.543 1.00 98.06 80 GLU A CA 1
ATOM 615 C C . GLU A 1 80 ? 13.601 -3.007 -23.682 1.00 98.06 80 GLU A C 1
ATOM 617 O O . GLU A 1 80 ? 14.337 -3.982 -23.512 1.00 98.06 80 GLU A O 1
ATOM 622 N N . LYS A 1 81 ? 13.594 -2.331 -24.838 1.00 98.44 81 LYS A N 1
ATOM 623 C CA . LYS A 1 81 ? 14.450 -2.677 -25.981 1.00 98.44 81 LYS A CA 1
ATOM 624 C C . LYS A 1 81 ? 15.936 -2.573 -25.630 1.00 98.44 81 LYS A C 1
ATOM 626 O O . LYS A 1 81 ? 16.693 -3.483 -25.971 1.00 98.44 81 LYS A O 1
ATOM 631 N N . ILE A 1 82 ? 16.345 -1.497 -24.958 1.00 98.38 82 ILE A N 1
ATOM 632 C CA . ILE A 1 82 ? 17.735 -1.309 -24.520 1.00 98.38 82 ILE A CA 1
ATOM 633 C C . ILE A 1 82 ? 18.112 -2.372 -23.484 1.00 98.38 82 ILE A C 1
ATOM 635 O O . ILE A 1 82 ? 19.163 -2.997 -23.597 1.00 98.38 82 ILE A O 1
ATOM 639 N N . ALA A 1 83 ? 17.242 -2.642 -22.509 1.00 98.00 83 ALA A N 1
ATOM 640 C CA . ALA A 1 83 ? 17.487 -3.666 -21.500 1.00 98.00 83 ALA A CA 1
ATOM 641 C C . ALA A 1 83 ? 17.706 -5.051 -22.128 1.00 98.00 83 ALA A C 1
ATOM 643 O O . ALA A 1 83 ? 18.626 -5.769 -21.737 1.00 98.00 83 ALA A O 1
ATOM 644 N N . ARG A 1 84 ? 16.906 -5.399 -23.149 1.00 97.94 84 ARG A N 1
ATOM 645 C CA . ARG A 1 84 ? 17.056 -6.641 -23.922 1.00 97.94 84 ARG A CA 1
ATOM 646 C C . ARG A 1 84 ? 18.369 -6.698 -24.694 1.00 97.94 84 ARG A C 1
ATOM 648 O O . ARG A 1 84 ? 18.992 -7.749 -24.706 1.00 97.94 84 ARG A O 1
ATOM 655 N N . SER A 1 85 ? 18.821 -5.601 -25.307 1.00 98.12 85 SER A N 1
ATOM 656 C CA . SER A 1 85 ? 20.105 -5.610 -26.026 1.00 98.12 85 SER A CA 1
ATOM 657 C C . SER A 1 85 ? 21.326 -5.698 -25.105 1.00 98.12 85 SER A C 1
ATOM 659 O O . SER A 1 85 ? 22.430 -5.927 -25.588 1.00 98.12 85 SER A O 1
ATOM 661 N N . LEU A 1 86 ? 21.141 -5.475 -23.801 1.00 97.00 86 LEU A N 1
ATOM 662 C CA . LEU A 1 86 ? 22.177 -5.579 -22.774 1.00 97.00 86 LEU A CA 1
ATOM 663 C C . LEU A 1 86 ? 22.107 -6.885 -21.963 1.00 97.00 86 LEU A C 1
ATOM 665 O O . LEU A 1 86 ? 22.866 -7.020 -21.007 1.00 97.00 86 LEU A O 1
ATOM 669 N N . ASP A 1 87 ? 21.169 -7.792 -22.267 1.00 96.69 87 ASP A N 1
ATOM 670 C CA . ASP A 1 87 ? 20.840 -8.957 -21.425 1.00 96.69 87 ASP A CA 1
ATOM 671 C C . ASP A 1 87 ? 20.585 -8.580 -19.945 1.00 96.69 87 ASP A C 1
ATOM 673 O O . ASP A 1 87 ? 20.832 -9.344 -19.008 1.00 96.69 87 ASP A O 1
ATOM 677 N N . ASN A 1 88 ? 20.067 -7.368 -19.712 1.00 96.56 88 ASN A N 1
ATOM 678 C CA . ASN A 1 88 ? 19.819 -6.838 -18.378 1.00 96.56 88 ASN A CA 1
ATOM 679 C C . ASN A 1 88 ? 18.440 -7.282 -17.875 1.00 96.56 88 ASN A C 1
ATOM 681 O O . ASN A 1 88 ? 17.453 -6.560 -18.019 1.00 96.56 88 ASN A O 1
ATOM 685 N N . ILE A 1 89 ? 18.381 -8.455 -17.239 1.00 96.94 89 ILE A N 1
ATOM 686 C CA . ILE A 1 89 ? 17.138 -9.049 -16.708 1.00 96.94 89 ILE A CA 1
ATOM 687 C C . ILE A 1 89 ? 16.367 -8.072 -15.807 1.00 96.94 89 ILE A C 1
ATOM 689 O O . ILE A 1 89 ? 15.149 -7.962 -15.933 1.00 96.94 89 ILE A O 1
ATOM 693 N N . ARG A 1 90 ? 17.061 -7.315 -14.943 1.00 96.38 90 ARG A N 1
ATOM 694 C CA . ARG A 1 90 ? 16.426 -6.327 -14.051 1.00 96.38 90 ARG A CA 1
ATOM 695 C C . ARG A 1 90 ? 15.775 -5.191 -14.832 1.00 96.38 90 ARG A C 1
ATOM 697 O O . ARG A 1 90 ? 14.640 -4.829 -14.541 1.00 96.38 90 ARG A O 1
ATOM 704 N N . GLY A 1 91 ? 16.467 -4.672 -15.845 1.00 96.56 91 GLY A N 1
ATOM 705 C CA . GLY A 1 91 ? 15.931 -3.641 -16.735 1.00 96.56 91 GLY A CA 1
ATOM 706 C C . GLY A 1 91 ? 14.719 -4.132 -17.530 1.00 96.56 91 GLY A C 1
ATOM 707 O O . GLY A 1 91 ? 13.714 -3.431 -17.606 1.00 96.56 91 GLY A O 1
ATOM 708 N N . ILE A 1 92 ? 14.771 -5.364 -18.057 1.00 98.31 92 ILE A N 1
ATOM 709 C CA . ILE A 1 92 ? 13.651 -5.979 -18.790 1.00 98.31 92 ILE A CA 1
ATOM 710 C C . ILE A 1 92 ? 12.440 -6.104 -17.867 1.00 98.31 92 ILE A C 1
ATOM 712 O O . ILE A 1 92 ? 11.329 -5.724 -18.236 1.00 98.31 92 ILE A O 1
ATOM 716 N N . ALA A 1 93 ? 12.657 -6.616 -16.655 1.00 97.88 93 ALA A N 1
ATOM 717 C CA . ALA A 1 93 ? 11.592 -6.815 -15.691 1.00 97.88 93 ALA A CA 1
ATOM 718 C C . ALA A 1 93 ? 10.977 -5.487 -15.229 1.00 97.88 93 ALA A C 1
ATOM 720 O O . ALA A 1 93 ? 9.752 -5.364 -15.221 1.00 97.88 93 ALA A O 1
ATOM 721 N N . GLY A 1 94 ? 11.810 -4.492 -14.911 1.00 96.06 94 GLY A N 1
ATOM 722 C CA . GLY A 1 94 ? 11.375 -3.164 -14.482 1.00 96.06 94 GLY A CA 1
ATOM 723 C C . GLY A 1 94 ? 10.580 -2.426 -15.560 1.00 96.06 94 GLY A C 1
ATOM 724 O O . GLY A 1 94 ? 9.449 -2.015 -15.309 1.00 96.06 94 GLY A O 1
ATOM 725 N N . ALA A 1 95 ? 11.113 -2.324 -16.783 1.00 97.69 95 ALA A N 1
ATOM 726 C CA . ALA A 1 95 ? 10.403 -1.696 -17.899 1.00 97.69 95 ALA A CA 1
ATOM 727 C C . ALA A 1 95 ? 9.102 -2.445 -18.242 1.00 97.69 95 ALA A C 1
ATOM 729 O O . ALA A 1 95 ? 8.060 -1.823 -18.450 1.00 97.69 95 ALA A O 1
ATOM 730 N N . GLY A 1 96 ? 9.135 -3.782 -18.221 1.00 98.00 96 GLY A N 1
ATOM 731 C CA . GLY A 1 96 ? 7.950 -4.614 -18.414 1.00 98.00 96 GLY A CA 1
ATOM 732 C C . GLY A 1 96 ? 6.885 -4.406 -17.333 1.00 98.00 96 GLY A C 1
ATOM 733 O O . GLY A 1 96 ? 5.702 -4.346 -17.655 1.00 98.00 96 GLY A O 1
ATOM 734 N N . ALA A 1 97 ? 7.274 -4.231 -16.068 1.00 96.44 97 ALA A N 1
ATOM 735 C CA . ALA A 1 97 ? 6.323 -4.004 -14.983 1.00 96.44 97 ALA A CA 1
ATOM 736 C C . ALA A 1 97 ? 5.626 -2.642 -15.128 1.00 96.44 97 ALA A C 1
ATOM 738 O O . ALA A 1 97 ? 4.406 -2.553 -14.981 1.00 96.44 97 ALA A O 1
ATOM 739 N N . LEU A 1 98 ? 6.382 -1.599 -15.486 1.00 93.50 98 LEU A N 1
ATOM 740 C CA . LEU A 1 98 ? 5.836 -0.270 -15.763 1.00 93.50 98 LEU A CA 1
ATOM 741 C C . LEU A 1 98 ? 4.873 -0.301 -16.959 1.00 93.50 98 LEU A C 1
ATOM 743 O O . LEU A 1 98 ? 3.752 0.192 -16.846 1.00 93.50 98 LEU A O 1
ATOM 747 N N . LEU A 1 99 ? 5.258 -0.952 -18.065 1.00 96.19 99 LEU A N 1
ATOM 748 C CA . LEU A 1 99 ? 4.378 -1.146 -19.225 1.00 96.19 99 LEU A CA 1
ATOM 749 C C . LEU A 1 99 ? 3.102 -1.895 -18.853 1.00 96.19 99 LEU A C 1
ATOM 751 O O . LEU A 1 99 ? 2.021 -1.470 -19.243 1.00 96.19 99 LEU A O 1
ATOM 755 N N . GLY A 1 100 ? 3.218 -2.970 -18.074 1.00 94.38 100 GLY A N 1
ATOM 756 C CA . GLY A 1 100 ? 2.074 -3.797 -17.696 1.00 94.38 100 GLY A CA 1
ATOM 757 C C . GLY A 1 100 ? 1.091 -3.031 -16.823 1.00 94.38 100 GLY A C 1
ATOM 758 O O . GLY A 1 100 ? -0.118 -3.118 -17.022 1.00 94.38 100 GLY A O 1
ATOM 759 N N . SER A 1 101 ? 1.603 -2.201 -15.910 1.00 87.50 101 SER A N 1
ATOM 760 C CA . SER A 1 101 ? 0.779 -1.284 -15.122 1.00 87.50 101 SER A CA 1
ATOM 761 C C . SER A 1 101 ? 0.023 -0.291 -16.012 1.00 87.50 101 SER A C 1
ATOM 763 O O . SER A 1 101 ? -1.181 -0.115 -15.835 1.00 87.50 101 SER A O 1
ATOM 765 N N . ARG A 1 102 ? 0.691 0.313 -17.007 1.00 87.12 102 ARG A N 1
ATOM 766 C CA . ARG A 1 102 ? 0.042 1.238 -17.955 1.00 87.12 102 ARG A CA 1
ATOM 767 C C . ARG A 1 102 ? -1.016 0.551 -18.810 1.00 87.12 102 ARG A C 1
ATOM 769 O O . ARG A 1 102 ? -2.126 1.056 -18.913 1.00 87.12 102 ARG A O 1
ATOM 776 N N . GLU A 1 103 ? -0.693 -0.616 -19.361 1.00 92.12 103 GLU A N 1
ATOM 777 C CA . GLU A 1 103 ? -1.630 -1.444 -20.124 1.00 92.12 103 GLU A CA 1
ATOM 778 C C . GLU A 1 103 ? -2.894 -1.723 -19.290 1.00 92.12 103 GLU A C 1
ATOM 780 O O . GLU A 1 103 ? -4.003 -1.506 -19.775 1.00 92.12 103 GLU A O 1
ATOM 785 N N . CYS A 1 104 ? -2.748 -2.066 -18.005 1.00 87.56 104 CYS A N 1
ATOM 786 C CA . CYS A 1 104 ? -3.895 -2.256 -17.115 1.00 87.56 104 CYS A CA 1
ATOM 787 C C . CYS A 1 104 ? -4.710 -0.968 -16.882 1.00 87.56 104 CYS A C 1
ATOM 789 O O . CYS A 1 104 ? -5.939 -1.022 -16.874 1.00 87.56 104 CYS A O 1
ATOM 791 N N . ILE A 1 105 ? -4.056 0.190 -16.709 1.00 79.12 105 ILE A N 1
ATOM 792 C CA . ILE A 1 105 ? -4.732 1.498 -16.563 1.00 79.12 105 ILE A CA 1
ATOM 793 C C . ILE A 1 105 ? -5.551 1.834 -17.816 1.00 79.12 105 ILE A C 1
ATOM 795 O O . ILE A 1 105 ? -6.650 2.373 -17.712 1.00 79.12 105 ILE A O 1
ATOM 799 N N . GLU A 1 106 ? -5.044 1.472 -18.992 1.00 83.94 106 GLU A N 1
ATOM 800 C CA . GLU A 1 106 ? -5.723 1.625 -20.284 1.00 83.94 106 GLU A CA 1
ATOM 801 C C . GLU A 1 106 ? -6.811 0.561 -20.531 1.00 83.94 106 GLU A C 1
ATOM 803 O O . GLU A 1 106 ? -7.442 0.561 -21.588 1.00 83.94 106 GLU A O 1
ATOM 808 N N . GLY A 1 107 ? -7.042 -0.347 -19.576 1.00 79.12 107 GLY A N 1
ATOM 809 C CA . GLY A 1 107 ? -8.044 -1.409 -19.669 1.00 79.12 107 GLY A CA 1
ATOM 810 C C . G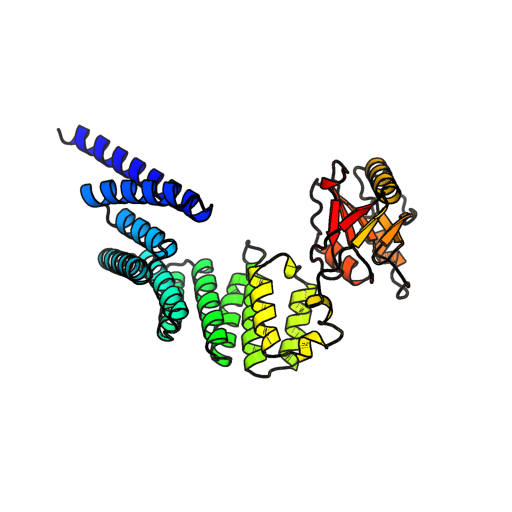LY A 1 107 ? -7.619 -2.615 -20.512 1.00 79.12 107 GLY A C 1
ATOM 811 O O . GLY A 1 107 ? -8.478 -3.392 -20.925 1.00 79.12 107 GLY A O 1
ATOM 812 N N . LYS A 1 108 ? -6.320 -2.780 -20.787 1.00 89.50 108 LYS A N 1
ATOM 813 C CA . LYS A 1 108 ? -5.758 -3.929 -21.512 1.00 89.50 108 LYS A CA 1
ATOM 814 C C . LYS A 1 108 ? -5.373 -5.026 -20.525 1.00 89.50 108 LYS A C 1
ATOM 816 O O . LYS A 1 108 ? -4.455 -4.863 -19.718 1.00 89.50 108 LYS A O 1
ATOM 821 N N . GLU A 1 109 ? -6.069 -6.154 -20.593 1.00 87.25 109 GLU A N 1
ATOM 822 C CA . GLU A 1 109 ? -5.865 -7.272 -19.666 1.00 87.25 109 GLU A CA 1
ATOM 823 C C . GLU A 1 109 ? -4.488 -7.932 -19.817 1.00 87.25 109 GLU A C 1
ATOM 825 O O . GLU A 1 109 ? -3.954 -8.472 -18.847 1.00 87.25 109 GLU A O 1
ATOM 830 N N . GLU A 1 110 ? -3.863 -7.828 -20.994 1.00 93.50 110 GLU A N 1
ATOM 831 C CA . GLU A 1 110 ? -2.517 -8.346 -21.267 1.00 93.50 110 GLU A CA 1
ATOM 832 C C . GLU A 1 110 ? -1.456 -7.740 -20.331 1.00 93.50 110 GLU A C 1
ATOM 834 O O . GLU A 1 110 ? -0.432 -8.374 -20.050 1.00 93.50 110 GLU A O 1
ATOM 839 N N . GLY A 1 111 ? -1.723 -6.550 -19.780 1.00 95.88 111 GLY A N 1
ATOM 840 C CA . GLY A 1 111 ? -0.861 -5.914 -18.787 1.00 95.88 111 GLY A CA 1
ATOM 841 C C . GLY A 1 111 ? -0.682 -6.751 -17.517 1.00 95.88 111 GLY A C 1
ATOM 842 O O . GLY A 1 111 ? 0.395 -6.739 -16.916 1.00 95.88 111 GLY A O 1
ATOM 843 N N . ILE A 1 112 ? -1.689 -7.547 -17.136 1.00 97.19 112 ILE A N 1
ATOM 844 C CA . ILE A 1 112 ? -1.613 -8.466 -15.991 1.00 97.19 112 ILE A CA 1
ATOM 845 C C . ILE A 1 112 ? -0.577 -9.556 -16.262 1.00 97.19 112 ILE A C 1
ATOM 847 O O . ILE A 1 112 ? 0.275 -9.828 -15.413 1.00 97.19 112 ILE A O 1
ATOM 851 N N . ASP A 1 113 ? -0.627 -10.172 -17.442 1.00 97.94 113 ASP A N 1
ATOM 852 C CA . ASP A 1 113 ? 0.308 -11.232 -17.826 1.00 97.94 113 ASP A CA 1
ATOM 853 C C . ASP A 1 113 ? 1.737 -10.693 -17.906 1.00 97.94 113 ASP A C 1
ATOM 855 O O . ASP A 1 113 ? 2.677 -11.342 -17.435 1.00 97.94 113 ASP A O 1
ATOM 859 N N . ARG A 1 114 ? 1.898 -9.464 -18.407 1.00 98.19 114 ARG A N 1
ATOM 860 C CA . ARG A 1 114 ? 3.188 -8.774 -18.410 1.00 98.19 114 ARG A CA 1
ATOM 861 C C . ARG A 1 114 ? 3.719 -8.540 -16.994 1.00 98.19 114 ARG A C 1
ATOM 863 O O . ARG A 1 114 ? 4.889 -8.823 -16.744 1.00 98.19 114 ARG A O 1
ATOM 870 N N . LEU A 1 115 ? 2.884 -8.086 -16.055 1.00 98.38 115 LEU A N 1
ATOM 871 C CA . LEU A 1 115 ? 3.276 -7.917 -14.649 1.00 98.38 115 LEU A CA 1
ATOM 872 C C . LEU A 1 115 ? 3.705 -9.248 -14.012 1.00 98.38 115 LEU A C 1
ATOM 874 O O . LEU A 1 115 ? 4.730 -9.302 -13.331 1.00 98.38 115 LEU A O 1
ATOM 878 N N . VAL A 1 116 ? 2.958 -10.332 -14.252 1.00 98.50 116 VAL A N 1
ATOM 879 C CA . VAL A 1 116 ? 3.311 -11.675 -13.757 1.00 98.50 116 VAL A CA 1
ATOM 880 C C . VAL A 1 116 ? 4.652 -12.133 -14.333 1.00 98.50 116 VAL A C 1
ATOM 882 O O . VAL A 1 116 ? 5.505 -12.618 -13.587 1.00 98.50 116 VAL A O 1
ATOM 885 N N . HIS A 1 117 ? 4.873 -11.933 -15.632 1.00 98.50 117 HIS A N 1
ATOM 886 C CA . HIS A 1 117 ? 6.140 -12.251 -16.286 1.00 98.50 117 HIS A CA 1
ATOM 887 C C . HIS A 1 117 ? 7.308 -11.435 -15.703 1.00 98.50 117 HIS A C 1
ATOM 889 O O . HIS A 1 117 ? 8.338 -12.005 -15.341 1.00 98.50 117 HIS A O 1
ATOM 895 N N . SER A 1 118 ? 7.140 -10.122 -15.521 1.00 98.62 118 SER A N 1
ATOM 896 C CA . SER A 1 118 ? 8.140 -9.259 -14.878 1.00 98.62 118 SER A CA 1
ATOM 897 C C . SER A 1 118 ? 8.458 -9.684 -13.444 1.00 98.62 118 SER A C 1
ATOM 899 O O . SER A 1 118 ? 9.625 -9.709 -13.053 1.00 98.62 118 SER A O 1
ATOM 901 N N . ALA A 1 119 ? 7.452 -10.080 -12.661 1.00 98.56 119 ALA A N 1
ATOM 902 C CA . ALA A 1 119 ? 7.673 -10.633 -11.328 1.00 98.56 119 ALA A CA 1
ATOM 903 C C . ALA A 1 119 ? 8.516 -11.923 -11.370 1.00 98.56 119 ALA A C 1
ATOM 905 O O . ALA A 1 119 ? 9.370 -12.123 -10.505 1.00 98.56 119 ALA A O 1
ATOM 906 N N . GLY A 1 120 ? 8.309 -12.776 -12.380 1.00 98.44 120 GLY A N 1
ATOM 907 C CA . GLY A 1 120 ? 9.129 -13.965 -12.631 1.00 98.44 120 GLY A CA 1
ATOM 908 C C . GLY A 1 120 ? 10.598 -13.620 -12.886 1.00 98.44 120 GLY A C 1
ATOM 909 O O . GLY A 1 120 ? 11.474 -14.124 -12.187 1.00 98.44 120 GLY A O 1
ATOM 910 N N . LEU A 1 121 ? 10.861 -12.681 -13.798 1.00 98.38 121 LEU A N 1
ATOM 911 C CA . LEU A 1 121 ? 12.219 -12.220 -14.111 1.00 98.38 121 LEU A CA 1
ATOM 912 C C . LEU A 1 121 ? 12.941 -11.614 -12.894 1.00 98.38 121 LEU A C 1
ATOM 914 O O . LEU A 1 121 ? 14.119 -11.886 -12.670 1.00 98.38 121 LEU A O 1
ATOM 918 N N . LEU A 1 122 ? 12.244 -10.823 -12.069 1.00 98.25 122 LEU A N 1
ATOM 919 C CA . LEU A 1 122 ? 12.809 -10.292 -10.820 1.00 98.25 122 LEU A CA 1
ATOM 920 C C . LEU A 1 122 ? 13.168 -11.415 -9.841 1.00 98.25 122 LEU A C 1
ATOM 922 O O . LEU A 1 122 ? 14.215 -11.368 -9.195 1.00 98.25 122 LEU A O 1
ATOM 926 N N . ALA A 1 123 ? 12.324 -12.445 -9.737 1.00 97.19 123 ALA A N 1
ATOM 927 C CA . ALA A 1 123 ? 12.602 -13.594 -8.883 1.00 97.19 123 ALA A CA 1
ATOM 928 C C . ALA A 1 123 ? 13.833 -14.377 -9.370 1.00 97.19 123 ALA A C 1
ATOM 930 O O . ALA A 1 123 ? 14.673 -14.746 -8.546 1.00 97.19 123 ALA A O 1
ATOM 931 N N . GLU A 1 124 ? 13.971 -14.576 -10.685 1.00 96.25 124 GLU A N 1
ATOM 932 C CA . GLU A 1 124 ? 15.149 -15.187 -11.319 1.00 96.25 124 GLU A CA 1
ATOM 933 C C . GLU A 1 124 ? 16.425 -14.372 -11.074 1.00 96.25 124 GLU A C 1
ATOM 935 O O . GLU A 1 124 ? 17.476 -14.939 -10.775 1.00 96.25 124 GLU A O 1
ATOM 940 N N . ALA A 1 125 ? 16.327 -13.039 -11.105 1.00 96.44 125 ALA A N 1
ATOM 941 C CA . ALA A 1 125 ? 17.432 -12.132 -10.795 1.00 96.44 125 ALA A CA 1
ATOM 942 C C . ALA A 1 125 ? 17.820 -12.101 -9.299 1.00 96.44 125 ALA A C 1
ATOM 944 O O . ALA A 1 125 ? 18.826 -11.481 -8.939 1.00 96.44 125 ALA A O 1
ATOM 945 N N . GLY A 1 126 ? 17.052 -12.769 -8.429 1.00 96.31 126 GLY A N 1
ATOM 946 C CA . GLY A 1 126 ? 17.260 -12.811 -6.979 1.00 96.31 126 GLY A CA 1
ATOM 947 C C . GLY A 1 126 ? 16.543 -11.704 -6.197 1.00 96.31 126 GLY A C 1
ATOM 948 O O . GLY A 1 126 ? 16.603 -11.693 -4.964 1.00 96.31 126 GLY A O 1
ATOM 949 N N . ASP A 1 127 ? 15.799 -10.826 -6.869 1.00 96.56 127 ASP A N 1
ATOM 950 C CA . ASP A 1 127 ? 15.143 -9.650 -6.290 1.00 96.56 127 ASP A CA 1
ATOM 951 C C . ASP A 1 127 ? 13.759 -10.012 -5.723 1.00 96.56 127 ASP A C 1
ATOM 953 O O . ASP A 1 127 ? 12.713 -9.495 -6.118 1.00 96.56 127 ASP A O 1
ATOM 957 N N . ARG A 1 128 ? 13.742 -10.946 -4.763 1.00 96.50 128 ARG A N 1
ATOM 958 C CA . ARG A 1 128 ? 12.513 -11.577 -4.240 1.00 96.50 128 ARG A CA 1
ATOM 959 C C . ARG A 1 128 ? 11.471 -10.587 -3.712 1.00 96.50 128 ARG A C 1
ATOM 961 O O . ARG A 1 128 ? 10.277 -10.835 -3.857 1.00 96.50 128 ARG A O 1
ATOM 968 N N . MET A 1 129 ? 11.907 -9.503 -3.066 1.00 96.75 129 MET A N 1
ATOM 969 C CA . MET A 1 129 ? 10.996 -8.492 -2.516 1.00 96.75 129 MET A CA 1
ATOM 970 C C . MET A 1 129 ? 10.273 -7.737 -3.637 1.00 96.75 129 MET A C 1
ATOM 972 O O . MET A 1 129 ? 9.053 -7.600 -3.594 1.00 96.75 129 MET A O 1
ATOM 976 N N . GLU A 1 130 ? 11.011 -7.316 -4.662 1.00 96.56 130 GLU A N 1
ATOM 977 C CA . GLU A 1 130 ? 10.458 -6.565 -5.790 1.00 96.56 130 GLU A CA 1
ATOM 978 C C . GLU A 1 130 ? 9.575 -7.447 -6.678 1.00 96.56 130 GLU A C 1
ATOM 980 O O . GLU A 1 130 ? 8.491 -7.042 -7.099 1.00 96.56 130 GLU A O 1
ATOM 985 N N . ALA A 1 131 ? 9.967 -8.712 -6.856 1.00 98.25 131 ALA A N 1
ATOM 986 C CA . ALA A 1 131 ? 9.129 -9.727 -7.483 1.00 98.25 131 ALA A CA 1
ATOM 987 C C . ALA A 1 131 ? 7.774 -9.868 -6.768 1.00 98.25 131 ALA A C 1
ATOM 989 O O . ALA A 1 131 ? 6.724 -9.908 -7.410 1.00 98.25 131 ALA A O 1
ATOM 990 N N . ALA A 1 132 ? 7.775 -9.911 -5.432 1.00 98.50 132 ALA A N 1
ATOM 991 C CA . ALA A 1 132 ? 6.552 -10.043 -4.648 1.00 98.50 132 ALA A CA 1
ATOM 992 C C . ALA A 1 132 ? 5.665 -8.788 -4.716 1.00 98.50 132 ALA A C 1
ATOM 994 O O . ALA A 1 132 ? 4.445 -8.921 -4.805 1.00 98.50 132 ALA A O 1
ATOM 995 N N . LYS A 1 133 ? 6.251 -7.583 -4.729 1.00 97.81 133 LYS A N 1
ATOM 996 C CA . LYS A 1 133 ? 5.510 -6.324 -4.938 1.00 97.81 133 LYS A CA 1
ATOM 997 C C . LYS A 1 133 ? 4.868 -6.268 -6.325 1.00 97.81 133 LYS A C 1
ATOM 999 O O . LYS A 1 133 ? 3.675 -5.991 -6.433 1.00 97.81 133 LYS A O 1
ATOM 1004 N N . THR A 1 134 ? 5.626 -6.613 -7.365 1.00 98.31 134 THR A N 1
ATOM 1005 C CA . THR A 1 134 ? 5.135 -6.660 -8.752 1.00 98.31 134 THR A CA 1
ATOM 1006 C C . THR A 1 134 ? 4.012 -7.689 -8.906 1.00 98.31 134 THR A C 1
ATOM 1008 O O . THR A 1 134 ? 2.979 -7.414 -9.514 1.00 98.31 134 THR A O 1
ATOM 1011 N N . LYS A 1 135 ? 4.155 -8.859 -8.273 1.00 98.62 135 LYS A N 1
ATOM 1012 C CA . LYS A 1 135 ? 3.108 -9.887 -8.236 1.00 98.62 135 LYS A CA 1
ATOM 1013 C C . LYS A 1 135 ? 1.849 -9.417 -7.505 1.00 98.62 135 LYS A C 1
ATOM 1015 O O . LYS A 1 135 ? 0.742 -9.680 -7.968 1.00 98.62 135 LYS A O 1
ATOM 1020 N N . LEU A 1 136 ? 2.000 -8.696 -6.393 1.00 98.62 136 LEU A N 1
ATOM 1021 C CA . LEU A 1 136 ? 0.863 -8.120 -5.677 1.00 98.62 136 LEU A CA 1
ATOM 1022 C C . LEU A 1 136 ? 0.110 -7.093 -6.537 1.00 98.62 136 LEU A C 1
ATOM 1024 O O . LEU A 1 136 ? -1.120 -7.061 -6.509 1.00 98.62 136 LEU A O 1
ATOM 1028 N N . LEU A 1 137 ? 0.832 -6.287 -7.322 1.00 96.50 137 LEU A N 1
ATOM 1029 C CA . LEU A 1 137 ? 0.227 -5.360 -8.279 1.00 96.50 137 LEU A CA 1
ATOM 1030 C C . LEU A 1 137 ? -0.581 -6.111 -9.349 1.00 96.50 137 LEU A C 1
ATOM 1032 O O . LEU A 1 137 ? -1.725 -5.744 -9.612 1.00 96.50 137 LEU A O 1
ATOM 1036 N N . ALA A 1 138 ? -0.043 -7.206 -9.896 1.00 98.44 138 ALA A N 1
ATOM 1037 C CA . ALA A 1 138 ? -0.784 -8.074 -10.816 1.00 98.44 138 ALA A CA 1
ATOM 1038 C C . ALA A 1 138 ? -2.059 -8.651 -10.171 1.00 98.44 138 ALA A C 1
ATOM 1040 O O . ALA A 1 138 ? -3.120 -8.664 -10.795 1.00 98.44 138 ALA A O 1
ATOM 1041 N N . ALA A 1 139 ? -1.983 -9.083 -8.907 1.00 98.69 139 ALA A N 1
ATOM 1042 C CA . ALA A 1 139 ? -3.129 -9.601 -8.158 1.00 98.69 139 ALA A CA 1
ATOM 1043 C C . ALA A 1 139 ? -4.234 -8.545 -7.970 1.00 98.69 139 ALA A C 1
ATOM 1045 O O . ALA A 1 139 ? -5.421 -8.857 -8.098 1.00 98.69 139 ALA A O 1
ATOM 1046 N N . LEU A 1 140 ? -3.854 -7.292 -7.696 1.00 97.00 140 LEU A N 1
ATOM 1047 C CA . LEU A 1 140 ? -4.794 -6.177 -7.571 1.00 97.00 140 LEU A CA 1
ATOM 1048 C C . LEU A 1 140 ? -5.495 -5.885 -8.904 1.00 97.00 140 LEU A C 1
ATOM 1050 O O . LEU A 1 140 ? -6.713 -5.713 -8.925 1.00 97.00 140 LEU A O 1
ATOM 1054 N N . TRP A 1 141 ? -4.759 -5.892 -10.017 1.00 95.81 141 TRP A N 1
ATOM 1055 C CA . TRP A 1 141 ? -5.354 -5.737 -11.346 1.00 95.81 141 TRP A CA 1
ATOM 1056 C C . TRP A 1 141 ? -6.253 -6.910 -11.738 1.00 95.81 141 TRP A C 1
ATOM 1058 O O . TRP A 1 141 ? -7.323 -6.682 -12.299 1.00 95.81 141 TRP A O 1
ATOM 1068 N N . CYS A 1 142 ? -5.906 -8.143 -11.349 1.00 97.88 142 CYS A N 1
ATOM 1069 C CA . CYS A 1 142 ? -6.817 -9.286 -11.459 1.00 97.88 142 CYS A CA 1
ATOM 1070 C C . CYS A 1 142 ? -8.132 -9.021 -10.715 1.00 97.88 142 CYS A C 1
ATOM 1072 O O . CYS A 1 142 ? -9.200 -9.301 -11.250 1.00 97.88 142 CYS A O 1
ATOM 1074 N N . ALA A 1 143 ? -8.068 -8.445 -9.508 1.00 97.00 143 ALA A N 1
ATOM 1075 C CA . ALA A 1 143 ? -9.257 -8.204 -8.692 1.00 97.00 143 ALA A CA 1
ATOM 1076 C C . ALA A 1 143 ? -10.168 -7.171 -9.360 1.00 97.00 143 ALA A C 1
ATOM 1078 O O . ALA A 1 143 ? -11.352 -7.422 -9.569 1.00 97.00 143 ALA A O 1
ATOM 1079 N N . ARG A 1 144 ? -9.584 -6.042 -9.776 1.00 93.62 144 ARG A N 1
ATOM 1080 C CA . ARG A 1 144 ? -10.287 -4.959 -10.480 1.00 93.62 144 ARG A CA 1
ATOM 1081 C C . ARG A 1 144 ? -10.877 -5.399 -11.822 1.00 93.62 144 ARG A C 1
ATOM 1083 O O . ARG A 1 144 ? -11.888 -4.848 -12.237 1.00 93.62 144 ARG A O 1
ATOM 1090 N N . SER A 1 145 ? -10.285 -6.413 -12.451 1.00 93.56 145 SER A N 1
ATOM 1091 C CA . SER A 1 145 ? -10.774 -7.011 -13.701 1.00 93.56 145 SER A CA 1
ATOM 1092 C C . SER A 1 145 ? -11.730 -8.195 -13.478 1.00 93.56 145 SER A C 1
ATOM 1094 O O . SER A 1 145 ? -12.182 -8.811 -14.434 1.00 93.56 145 SER A O 1
ATOM 1096 N N . GLY A 1 146 ? -12.068 -8.533 -12.227 1.00 95.00 146 GLY A N 1
ATOM 1097 C CA . GLY A 1 146 ? -13.047 -9.580 -11.922 1.00 95.00 146 GLY A CA 1
ATOM 1098 C C . GLY A 1 146 ? -12.522 -11.017 -12.015 1.00 95.00 146 GLY A C 1
ATOM 1099 O O . GLY A 1 146 ? -13.308 -11.929 -12.263 1.00 95.00 146 GLY A O 1
ATOM 1100 N N . TYR A 1 147 ? -11.225 -11.246 -11.776 1.00 97.06 147 TYR A N 1
ATOM 1101 C CA . TYR A 1 147 ? -10.577 -12.566 -11.784 1.00 97.06 147 TYR A CA 1
ATOM 1102 C C . TYR A 1 147 ? -10.300 -13.099 -10.361 1.00 97.06 147 TYR A C 1
ATOM 1104 O O . TYR A 1 147 ? -9.145 -13.135 -9.930 1.00 97.06 147 TYR A O 1
ATOM 1112 N N . PRO A 1 148 ? -11.323 -13.555 -9.609 1.00 97.94 148 PRO A N 1
ATOM 1113 C CA . PRO A 1 148 ? -11.213 -13.841 -8.177 1.00 97.94 148 PRO A CA 1
ATOM 1114 C C . PRO A 1 148 ? -10.158 -14.889 -7.810 1.00 97.94 148 PRO A C 1
ATOM 1116 O O . PRO A 1 148 ? -9.343 -14.655 -6.922 1.00 97.94 148 PRO A O 1
ATOM 1119 N N . GLU A 1 149 ? -10.168 -16.050 -8.469 1.00 98.31 149 GLU A N 1
ATOM 1120 C CA . GLU A 1 149 ? -9.267 -17.155 -8.108 1.00 98.31 149 GLU A CA 1
ATOM 1121 C C . GLU A 1 149 ? -7.807 -16.803 -8.449 1.00 98.31 149 GLU A C 1
ATOM 1123 O O . GLU A 1 149 ? -6.913 -17.052 -7.642 1.00 98.31 149 GLU A O 1
ATOM 1128 N N . ARG A 1 150 ? -7.577 -16.095 -9.566 1.00 98.31 150 ARG A N 1
ATOM 1129 C CA . ARG A 1 150 ? -6.250 -15.585 -9.950 1.00 98.31 150 ARG A CA 1
ATOM 1130 C C . ARG A 1 150 ? -5.744 -14.513 -8.978 1.00 98.31 150 ARG A C 1
ATOM 1132 O O . ARG A 1 150 ? -4.566 -14.506 -8.631 1.00 98.31 150 ARG A O 1
ATOM 1139 N N . THR A 1 151 ? -6.625 -13.634 -8.489 1.00 98.75 151 THR A N 1
ATOM 1140 C CA . THR A 1 151 ? -6.292 -12.683 -7.415 1.00 98.75 151 THR A CA 1
ATOM 1141 C C . THR A 1 151 ? -5.851 -13.402 -6.149 1.00 98.75 151 THR A C 1
ATOM 1143 O O . THR A 1 151 ? -4.839 -13.019 -5.566 1.00 98.75 151 THR A O 1
ATOM 1146 N N . ILE A 1 152 ? -6.608 -14.414 -5.710 1.00 98.81 152 ILE A N 1
ATOM 1147 C CA . ILE A 1 152 ? -6.315 -15.166 -4.483 1.00 98.81 152 ILE A CA 1
ATOM 1148 C C . ILE A 1 152 ? -4.938 -15.824 -4.590 1.00 98.81 152 ILE A C 1
ATOM 1150 O O . ILE A 1 152 ? -4.104 -15.606 -3.714 1.00 98.81 152 ILE A O 1
ATOM 1154 N N . GLU A 1 153 ? -4.687 -16.555 -5.677 1.00 98.62 153 GLU A N 1
ATOM 1155 C CA . GLU A 1 153 ? -3.418 -17.243 -5.934 1.00 98.62 153 GLU A CA 1
ATOM 1156 C C . GLU A 1 153 ? -2.225 -16.275 -5.883 1.00 98.62 153 GLU A C 1
ATOM 1158 O O . GLU A 1 153 ? -1.318 -16.427 -5.061 1.00 98.62 153 GLU A O 1
ATOM 1163 N N . LEU A 1 154 ? -2.257 -15.216 -6.698 1.00 98.62 154 LEU A N 1
ATOM 1164 C CA . LEU A 1 154 ? -1.153 -14.260 -6.783 1.00 98.62 154 LEU A CA 1
ATOM 1165 C C . LEU A 1 154 ? -0.938 -13.494 -5.466 1.00 98.62 154 LEU A C 1
ATOM 1167 O O . LEU A 1 154 ? 0.207 -13.230 -5.085 1.00 98.62 154 LEU A O 1
ATOM 1171 N N . ALA A 1 155 ? -2.013 -13.144 -4.750 1.00 98.69 155 ALA A N 1
ATOM 1172 C CA . ALA A 1 155 ? -1.921 -12.435 -3.476 1.00 98.69 155 ALA A CA 1
ATOM 1173 C C . ALA A 1 155 ? -1.365 -13.322 -2.349 1.00 98.69 155 ALA A C 1
ATOM 1175 O O . ALA A 1 155 ? -0.560 -12.841 -1.546 1.00 98.69 155 ALA A O 1
ATOM 1176 N N . GLU A 1 156 ? -1.746 -14.604 -2.285 1.00 98.62 156 GLU A N 1
ATOM 1177 C CA . GLU A 1 156 ? -1.193 -15.565 -1.318 1.00 98.62 156 GLU A CA 1
ATOM 1178 C C . GLU A 1 156 ? 0.309 -15.779 -1.545 1.00 98.62 156 GLU A C 1
ATOM 1180 O O . GLU A 1 156 ? 1.099 -15.716 -0.594 1.00 98.62 156 GLU A O 1
ATOM 1185 N N . GLU A 1 157 ? 0.724 -15.949 -2.804 1.00 98.38 157 GLU A N 1
ATOM 1186 C CA . GLU A 1 157 ? 2.137 -16.061 -3.169 1.00 98.38 157 GLU A CA 1
ATOM 1187 C C . GLU A 1 157 ? 2.932 -14.804 -2.800 1.00 98.38 157 GLU A C 1
ATOM 1189 O O . GLU A 1 157 ? 4.003 -14.896 -2.190 1.00 98.38 157 GLU A O 1
ATOM 1194 N N . ALA A 1 158 ? 2.410 -13.619 -3.135 1.00 98.50 158 ALA A N 1
ATOM 1195 C CA . ALA A 1 158 ? 3.051 -12.353 -2.799 1.00 98.50 158 ALA A CA 1
ATOM 1196 C C . ALA A 1 158 ? 3.175 -12.173 -1.276 1.00 98.50 158 ALA A C 1
ATOM 1198 O O . ALA A 1 158 ? 4.254 -11.843 -0.770 1.00 98.50 158 ALA A O 1
ATOM 1199 N N . TYR A 1 159 ? 2.108 -12.457 -0.520 1.00 98.44 159 TYR A N 1
ATOM 1200 C CA . TYR A 1 159 ? 2.104 -12.374 0.943 1.00 98.44 159 TYR A CA 1
ATOM 1201 C C . TYR A 1 159 ? 3.157 -13.282 1.591 1.00 98.44 159 TYR A C 1
ATOM 1203 O O . TYR A 1 159 ? 3.778 -12.889 2.585 1.00 98.44 159 TYR A O 1
ATOM 1211 N N . GLY A 1 160 ? 3.416 -14.460 1.009 1.00 98.06 160 GLY A N 1
ATOM 1212 C CA . GLY A 1 160 ? 4.453 -15.391 1.461 1.00 98.06 160 GLY A CA 1
ATOM 1213 C C . GLY A 1 160 ? 5.818 -14.726 1.674 1.00 98.06 160 GLY A C 1
ATOM 1214 O O . GLY A 1 160 ? 6.503 -15.039 2.654 1.00 98.06 160 GLY A O 1
ATOM 1215 N N . THR A 1 161 ? 6.161 -13.760 0.819 1.00 97.94 161 THR A N 1
ATOM 1216 C CA . THR A 1 161 ? 7.377 -12.938 0.917 1.00 97.94 161 THR A CA 1
ATOM 1217 C C . THR A 1 161 ? 7.126 -11.635 1.681 1.00 97.94 161 THR A C 1
ATOM 1219 O O . THR A 1 161 ? 7.869 -11.315 2.612 1.00 97.94 161 THR A O 1
ATOM 1222 N N . LEU A 1 162 ? 6.064 -10.893 1.334 1.00 97.75 162 LEU A N 1
ATOM 1223 C CA . LEU A 1 162 ? 5.809 -9.536 1.842 1.00 97.75 162 LEU A CA 1
ATOM 1224 C C . LEU A 1 162 ? 5.527 -9.474 3.345 1.00 97.75 162 LEU A C 1
ATOM 1226 O O . LEU A 1 162 ? 5.781 -8.440 3.959 1.00 97.75 162 LEU A O 1
ATOM 1230 N N . LYS A 1 163 ? 5.085 -10.573 3.971 1.00 96.50 163 LYS A N 1
ATOM 1231 C CA . LYS A 1 163 ? 4.902 -10.661 5.432 1.00 96.50 163 LYS A CA 1
ATOM 1232 C C . LYS A 1 163 ? 6.172 -10.353 6.239 1.00 96.50 163 LYS A C 1
ATOM 1234 O O . LYS A 1 163 ? 6.068 -9.972 7.400 1.00 96.50 163 LYS A O 1
ATOM 1239 N N . ASN A 1 164 ? 7.347 -10.517 5.626 1.00 94.94 164 ASN A N 1
ATOM 1240 C CA . ASN A 1 164 ? 8.653 -10.241 6.229 1.00 94.94 164 ASN A CA 1
ATOM 1241 C C . ASN A 1 164 ? 9.248 -8.893 5.781 1.00 94.94 164 ASN A C 1
ATOM 1243 O O . ASN A 1 164 ? 10.415 -8.626 6.058 1.00 94.94 164 ASN A O 1
ATOM 1247 N N . SER A 1 165 ? 8.489 -8.061 5.059 1.00 92.88 165 SER A N 1
ATOM 1248 C CA . SER A 1 165 ? 8.972 -6.758 4.604 1.00 92.88 165 SER A CA 1
ATOM 1249 C C . SER A 1 165 ? 9.248 -5.813 5.776 1.00 92.88 165 SER A C 1
ATOM 1251 O O . SER A 1 165 ? 8.520 -5.789 6.771 1.00 92.88 165 SER A O 1
ATOM 1253 N N . HIS A 1 166 ? 10.289 -4.990 5.636 1.00 91.62 166 HIS A N 1
ATOM 1254 C CA . HIS A 1 166 ? 10.556 -3.878 6.549 1.00 91.62 166 HIS A CA 1
ATOM 1255 C C . HIS A 1 166 ? 9.552 -2.726 6.365 1.00 91.62 166 HIS A C 1
ATOM 1257 O O . HIS A 1 166 ? 9.324 -1.943 7.291 1.00 91.62 166 HIS A O 1
ATOM 1263 N N . GLU A 1 167 ? 8.913 -2.648 5.196 1.00 89.06 167 GLU A N 1
ATOM 1264 C CA . GLU A 1 167 ? 7.829 -1.713 4.916 1.00 89.06 167 GLU A CA 1
ATOM 1265 C C . GLU A 1 167 ? 6.548 -2.212 5.586 1.00 89.06 167 GLU A C 1
ATOM 1267 O O . GLU A 1 167 ? 5.906 -3.161 5.135 1.00 89.06 167 GLU A O 1
ATOM 1272 N N . ARG A 1 168 ? 6.169 -1.559 6.690 1.00 89.75 168 ARG A N 1
ATOM 1273 C CA . ARG A 1 168 ? 5.063 -2.000 7.560 1.00 89.75 168 ARG A CA 1
ATOM 1274 C C . ARG A 1 168 ? 3.708 -2.103 6.858 1.00 89.75 168 ARG A C 1
ATOM 1276 O O . ARG A 1 168 ? 2.837 -2.808 7.359 1.00 89.75 168 ARG A O 1
ATOM 1283 N N . GLU A 1 169 ? 3.531 -1.399 5.746 1.00 91.75 169 GLU A N 1
ATOM 1284 C CA . GLU A 1 169 ? 2.308 -1.436 4.951 1.00 91.75 169 GLU A CA 1
ATOM 1285 C C . GLU A 1 169 ? 2.212 -2.677 4.048 1.00 91.75 169 GLU A C 1
ATOM 1287 O O . GLU A 1 169 ? 1.113 -3.145 3.759 1.00 91.75 169 GLU A O 1
ATOM 1292 N N . MET A 1 170 ? 3.335 -3.265 3.626 1.00 96.19 170 MET A N 1
ATOM 1293 C CA . MET A 1 170 ? 3.308 -4.345 2.633 1.00 96.19 170 MET A CA 1
ATOM 1294 C C . MET A 1 170 ? 2.532 -5.590 3.099 1.00 96.19 170 MET A C 1
ATOM 1296 O O . MET A 1 170 ? 1.728 -6.098 2.311 1.00 96.19 170 MET A O 1
ATOM 1300 N N . PRO A 1 171 ? 2.672 -6.075 4.354 1.00 97.12 171 PRO A N 1
ATOM 1301 C CA . PRO A 1 171 ? 1.844 -7.175 4.842 1.00 97.12 171 PRO A CA 1
ATOM 1302 C C . PRO A 1 171 ? 0.327 -6.892 4.800 1.00 97.12 171 PRO A C 1
ATOM 1304 O O . PRO A 1 171 ? -0.384 -7.679 4.170 1.00 97.12 171 PRO A O 1
ATOM 1307 N N . PRO A 1 172 ? -0.215 -5.810 5.409 1.00 96.81 172 PRO A N 1
ATOM 1308 C CA . PRO A 1 172 ? -1.653 -5.549 5.353 1.00 96.81 172 PRO A CA 1
ATOM 1309 C C . PRO A 1 172 ? -2.148 -5.194 3.947 1.00 96.81 172 PRO A C 1
ATOM 1311 O O . PRO A 1 172 ? -3.287 -5.533 3.624 1.00 96.81 172 PRO A O 1
ATOM 1314 N N . ARG A 1 173 ? -1.314 -4.600 3.081 1.00 97.50 173 ARG A N 1
ATOM 1315 C CA . ARG A 1 173 ? -1.650 -4.371 1.667 1.00 97.50 173 ARG A CA 1
ATOM 1316 C C . ARG A 1 173 ? -1.888 -5.692 0.935 1.00 97.50 173 ARG A C 1
ATOM 1318 O O . ARG A 1 173 ? -2.928 -5.860 0.305 1.00 97.50 173 ARG A O 1
ATOM 1325 N N . ALA A 1 174 ? -0.981 -6.659 1.092 1.00 98.44 174 ALA A N 1
ATOM 1326 C CA . ALA A 1 174 ? -1.118 -7.985 0.491 1.00 98.44 174 ALA A CA 1
ATOM 1327 C C . ALA A 1 174 ? -2.371 -8.732 0.976 1.00 98.44 174 ALA A C 1
ATOM 1329 O O . ALA A 1 174 ? -3.134 -9.267 0.171 1.00 98.44 174 ALA A O 1
ATOM 1330 N N . LEU A 1 175 ? -2.633 -8.700 2.287 1.00 98.50 175 LEU A N 1
ATOM 1331 C CA . LEU A 1 175 ? -3.841 -9.294 2.865 1.00 98.50 175 LEU A CA 1
ATOM 1332 C C . LEU A 1 175 ? -5.127 -8.600 2.387 1.00 98.50 175 LEU A C 1
ATOM 1334 O O . LEU A 1 175 ? -6.151 -9.261 2.236 1.00 98.50 175 LEU A O 1
ATOM 1338 N N . SER A 1 176 ? -5.085 -7.293 2.119 1.00 98.38 176 SER A N 1
ATOM 1339 C CA . SER A 1 176 ? -6.236 -6.538 1.604 1.00 98.38 176 SER A CA 1
ATOM 1340 C C . SER A 1 176 ? -6.564 -6.897 0.152 1.00 98.38 176 SER A C 1
ATOM 1342 O O . SER A 1 176 ? -7.736 -7.036 -0.188 1.00 98.38 176 SER A O 1
ATOM 1344 N N . VAL A 1 177 ? -5.555 -7.140 -0.692 1.00 98.69 177 VAL A N 1
ATOM 1345 C CA . VAL A 1 177 ? -5.771 -7.661 -2.057 1.00 98.69 177 VAL A CA 1
ATOM 1346 C C . VAL A 1 177 ? -6.309 -9.096 -2.020 1.00 98.69 177 VAL A C 1
ATOM 1348 O O . VAL A 1 177 ? -7.252 -9.418 -2.741 1.00 98.69 177 VAL A O 1
ATOM 1351 N N . LEU A 1 178 ? -5.791 -9.945 -1.124 1.00 98.81 178 LEU A N 1
ATOM 1352 C CA . LEU A 1 178 ? -6.341 -11.286 -0.898 1.00 98.81 178 LEU A CA 1
ATOM 1353 C C . LEU A 1 178 ? -7.810 -11.232 -0.448 1.00 98.81 178 LEU A C 1
ATOM 1355 O O . LEU A 1 178 ? -8.645 -11.989 -0.945 1.00 98.81 178 LEU A O 1
ATOM 1359 N N . LEU A 1 179 ? -8.147 -10.321 0.472 1.00 98.56 179 LEU A N 1
ATOM 1360 C CA . LEU A 1 179 ? -9.525 -10.081 0.899 1.00 98.56 179 LEU A CA 1
ATOM 1361 C C . LEU A 1 179 ? -10.417 -9.725 -0.295 1.00 98.56 179 LEU A C 1
ATOM 1363 O O . LEU A 1 179 ? -11.514 -10.270 -0.393 1.00 98.56 179 LEU A O 1
ATOM 1367 N N . TYR A 1 180 ? -9.942 -8.867 -1.200 1.00 98.56 180 TYR A N 1
ATOM 1368 C CA . TYR A 1 180 ? -10.669 -8.487 -2.410 1.00 98.56 180 TYR A CA 1
ATOM 1369 C C . TYR A 1 180 ? -10.984 -9.718 -3.277 1.00 98.56 180 TYR A C 1
ATOM 1371 O O . TYR A 1 180 ? -12.150 -9.976 -3.578 1.00 98.56 180 TYR A O 1
ATOM 1379 N N . GLY A 1 181 ? -9.991 -10.562 -3.572 1.00 98.69 181 GLY A N 1
ATOM 1380 C CA . GLY A 1 181 ? -10.221 -11.816 -4.301 1.00 98.69 181 GLY A CA 1
ATOM 1381 C C . GLY A 1 181 ? -11.242 -12.733 -3.612 1.00 98.69 181 GLY A C 1
ATOM 1382 O O . GLY A 1 181 ? -12.146 -13.267 -4.254 1.00 98.69 181 GLY A O 1
ATOM 1383 N N . LEU A 1 182 ? -11.170 -12.860 -2.281 1.00 98.69 182 LEU A N 1
ATOM 1384 C CA . LEU A 1 182 ? -12.126 -13.648 -1.492 1.00 98.69 182 LEU A CA 1
ATOM 1385 C C . LEU A 1 182 ? -13.547 -13.067 -1.493 1.00 98.69 182 LEU A C 1
ATOM 1387 O O . LEU A 1 182 ? -14.506 -13.842 -1.408 1.00 98.69 182 LEU A O 1
ATOM 1391 N N . VAL A 1 183 ? -13.690 -11.739 -1.552 1.00 98.31 183 VAL A N 1
ATOM 1392 C CA . VAL A 1 183 ? -14.986 -11.063 -1.705 1.00 98.31 183 VAL A CA 1
ATOM 1393 C C . VAL A 1 183 ? -15.589 -11.401 -3.062 1.00 98.31 183 VAL A C 1
ATOM 1395 O O . VAL A 1 183 ? -16.727 -11.864 -3.109 1.00 98.31 183 VAL A O 1
ATOM 1398 N N . LEU A 1 184 ? -14.817 -11.243 -4.138 1.00 98.19 184 LEU A N 1
ATOM 1399 C CA . LEU A 1 184 ? -15.262 -11.549 -5.500 1.00 98.19 184 LEU A CA 1
ATOM 1400 C C . LEU A 1 184 ? -15.615 -13.037 -5.675 1.00 98.19 184 LEU A C 1
ATOM 1402 O O . LEU A 1 184 ? -16.539 -13.373 -6.408 1.00 98.19 184 LEU A O 1
ATOM 1406 N N . ALA A 1 185 ? -14.939 -13.929 -4.946 1.00 98.19 185 ALA A N 1
ATOM 1407 C CA . ALA A 1 185 ? -15.237 -15.363 -4.892 1.00 98.19 185 ALA A CA 1
ATOM 1408 C C . ALA A 1 185 ? -16.402 -15.749 -3.941 1.00 98.19 185 ALA A C 1
ATOM 1410 O O . ALA A 1 185 ? -16.593 -16.937 -3.664 1.00 98.19 185 ALA A O 1
ATOM 1411 N N . ASP A 1 186 ? -17.120 -14.778 -3.359 1.00 97.00 186 ASP A N 1
ATOM 1412 C CA . ASP A 1 186 ? -18.195 -14.950 -2.358 1.00 97.00 186 ASP A CA 1
ATOM 1413 C C . ASP A 1 186 ? -17.813 -15.870 -1.173 1.00 97.00 186 ASP A C 1
ATOM 1415 O O . ASP A 1 186 ? -18.612 -16.622 -0.605 1.00 97.00 186 ASP A O 1
ATOM 1419 N N . ARG A 1 187 ? -16.551 -15.818 -0.723 1.00 97.38 187 ARG A N 1
ATOM 1420 C CA . ARG A 1 187 ? -16.042 -16.641 0.394 1.00 97.38 187 ARG A CA 1
ATOM 1421 C C . ARG A 1 187 ? -16.319 -15.988 1.753 1.00 97.38 187 ARG A C 1
ATOM 1423 O O . ARG A 1 187 ? -15.411 -15.848 2.576 1.00 97.38 187 ARG A O 1
ATOM 1430 N N . ARG A 1 188 ? -17.574 -15.620 2.043 1.00 94.62 188 ARG A N 1
ATOM 1431 C CA . ARG A 1 188 ? -17.973 -14.761 3.190 1.00 94.62 188 ARG A CA 1
ATOM 1432 C C . ARG A 1 188 ? -17.326 -15.097 4.539 1.00 94.62 188 ARG A C 1
ATOM 1434 O O . ARG A 1 188 ? -16.857 -14.204 5.243 1.00 94.62 188 ARG A O 1
ATOM 1441 N N . LYS A 1 189 ? -17.262 -16.384 4.912 1.00 93.62 189 LYS A N 1
ATOM 1442 C CA . LYS A 1 189 ? -16.630 -16.820 6.177 1.00 93.62 189 LYS A CA 1
ATOM 1443 C C . LYS A 1 189 ? -15.135 -16.479 6.227 1.00 93.62 189 LYS A C 1
ATOM 1445 O O . LYS A 1 189 ? -14.653 -16.035 7.267 1.00 93.62 189 LYS A O 1
ATOM 1450 N N . LYS A 1 190 ? -14.413 -16.684 5.117 1.00 97.00 190 LYS A N 1
ATOM 1451 C CA . LYS A 1 190 ? -12.988 -16.344 4.998 1.00 97.00 190 LYS A CA 1
ATOM 1452 C C . LYS A 1 190 ? -12.796 -14.828 4.984 1.00 97.00 190 LYS A C 1
ATOM 1454 O O . LYS A 1 190 ? -11.946 -14.349 5.723 1.00 97.00 190 LYS A O 1
ATOM 1459 N N . VAL A 1 191 ? -13.635 -14.098 4.243 1.00 97.12 191 VAL A N 1
ATOM 1460 C CA . VAL A 1 191 ? -13.625 -12.624 4.182 1.00 97.12 191 VAL A CA 1
ATOM 1461 C C . VAL A 1 191 ? -13.733 -12.022 5.579 1.00 97.12 191 VAL A C 1
ATOM 1463 O O . VAL A 1 191 ? -12.847 -11.289 6.004 1.00 97.12 191 VAL A O 1
ATOM 1466 N N . LYS A 1 192 ? -14.769 -12.389 6.345 1.00 93.88 192 LYS A N 1
ATOM 1467 C CA . LYS A 1 192 ? -14.955 -11.863 7.704 1.00 93.88 192 LYS A CA 1
ATOM 1468 C C . LYS A 1 192 ? -13.757 -12.176 8.600 1.00 93.88 192 LYS A C 1
ATOM 1470 O O . LYS A 1 192 ? -13.278 -11.297 9.308 1.00 93.88 192 LYS A O 1
ATOM 1475 N N . LYS A 1 193 ? -13.274 -13.423 8.579 1.00 95.44 193 LYS A N 1
ATOM 1476 C CA . LYS A 1 193 ? -12.123 -13.835 9.392 1.00 95.44 193 LYS A CA 1
ATOM 1477 C C . LYS A 1 193 ? -10.875 -13.019 9.045 1.00 95.44 193 LYS A C 1
ATOM 1479 O O . LYS A 1 193 ? -10.206 -12.546 9.955 1.00 95.44 193 LYS A O 1
ATOM 1484 N N . LEU A 1 194 ? -10.586 -12.859 7.755 1.00 97.25 194 LEU A N 1
ATOM 1485 C CA . LEU A 1 194 ? -9.408 -12.144 7.278 1.00 97.25 194 LEU A CA 1
ATOM 1486 C C . LEU A 1 194 ? -9.496 -10.645 7.573 1.00 97.25 194 LEU A C 1
ATOM 1488 O O . LEU A 1 194 ? -8.538 -10.085 8.087 1.00 97.25 194 LEU A O 1
ATOM 1492 N N . LEU A 1 195 ? -10.641 -10.001 7.332 1.00 95.19 195 LEU A N 1
ATOM 1493 C CA . LEU A 1 195 ? -10.801 -8.580 7.645 1.00 95.19 195 LEU A CA 1
ATOM 1494 C C . LEU A 1 195 ? -10.624 -8.316 9.144 1.00 95.19 195 LEU A C 1
ATOM 1496 O O . LEU A 1 195 ? -9.922 -7.380 9.513 1.00 95.19 195 LEU A O 1
ATOM 1500 N N . MET A 1 196 ? -11.200 -9.163 10.005 1.00 91.69 196 MET A N 1
ATOM 1501 C CA . MET A 1 196 ? -10.991 -9.065 11.453 1.00 91.69 196 MET A CA 1
ATOM 1502 C C . MET A 1 196 ? -9.512 -9.214 11.835 1.00 91.69 196 MET A C 1
ATOM 1504 O O . MET A 1 196 ? -9.035 -8.485 12.701 1.00 91.69 196 MET A O 1
ATOM 1508 N N . ASP A 1 197 ? -8.782 -10.130 11.198 1.00 92.94 197 ASP A N 1
ATOM 1509 C CA . ASP A 1 197 ? -7.348 -10.310 11.438 1.00 92.94 197 ASP A CA 1
ATOM 1510 C C . ASP A 1 197 ? -6.534 -9.083 10.999 1.00 92.94 197 ASP A C 1
ATOM 1512 O O . ASP A 1 197 ? -5.725 -8.570 11.773 1.00 92.94 197 ASP A O 1
ATOM 1516 N N . ILE A 1 198 ? -6.813 -8.544 9.807 1.00 93.50 198 ILE A N 1
ATOM 1517 C CA . ILE A 1 198 ? -6.171 -7.331 9.288 1.00 93.50 198 ILE A CA 1
ATOM 1518 C C . ILE A 1 198 ? -6.358 -6.174 10.273 1.00 93.50 198 ILE A C 1
ATOM 1520 O O . ILE A 1 198 ? -5.385 -5.577 10.729 1.00 93.50 198 ILE A O 1
ATOM 1524 N N . ILE A 1 199 ? -7.600 -5.873 10.642 1.00 87.94 199 ILE A N 1
ATOM 1525 C CA . ILE A 1 199 ? -7.891 -4.684 11.444 1.00 87.94 199 ILE A CA 1
ATOM 1526 C C . ILE A 1 199 ? -7.469 -4.790 12.910 1.00 87.94 199 ILE A C 1
ATOM 1528 O O . ILE A 1 199 ? -7.325 -3.775 13.583 1.00 87.94 199 ILE A O 1
ATOM 1532 N N . THR A 1 200 ? -7.298 -6.010 13.418 1.00 85.00 200 THR A N 1
ATOM 1533 C CA . THR A 1 200 ? -6.821 -6.234 14.790 1.00 85.00 200 THR A CA 1
ATOM 1534 C C . THR A 1 200 ? -5.307 -6.053 14.880 1.00 85.00 200 THR A C 1
ATOM 1536 O O . THR A 1 200 ? -4.792 -5.624 15.910 1.00 85.00 200 THR A O 1
ATOM 1539 N N . ASN A 1 201 ? -4.580 -6.391 13.812 1.00 87.00 201 ASN A N 1
ATOM 1540 C CA . ASN A 1 201 ? -3.118 -6.403 13.818 1.00 87.00 201 ASN A CA 1
ATOM 1541 C C . ASN A 1 201 ? -2.488 -5.171 13.155 1.00 87.00 201 ASN A C 1
ATOM 1543 O O . ASN A 1 201 ? -1.306 -4.904 13.390 1.00 87.00 201 ASN A O 1
ATOM 1547 N N . TYR A 1 202 ? -3.243 -4.425 12.343 1.00 88.38 202 TYR A N 1
ATOM 1548 C CA . TYR A 1 202 ? -2.721 -3.315 11.552 1.00 88.38 202 TYR A CA 1
ATOM 1549 C C . TYR A 1 202 ? -3.609 -2.064 11.648 1.00 88.38 202 TYR A C 1
ATOM 1551 O O . TYR A 1 202 ? -4.823 -2.161 11.460 1.00 88.38 202 TYR A O 1
ATOM 1559 N N . PRO A 1 203 ? -3.017 -0.869 11.845 1.00 84.25 203 PRO A N 1
ATOM 1560 C CA . PRO A 1 203 ? -3.745 0.398 11.866 1.00 84.25 203 PRO A CA 1
ATOM 1561 C C . PRO A 1 203 ? -4.036 0.872 10.433 1.00 84.25 203 PRO A C 1
ATOM 1563 O O . PRO A 1 203 ? -3.463 1.851 9.955 1.00 84.25 203 PRO A O 1
ATOM 1566 N N . VAL A 1 204 ? -4.870 0.129 9.707 1.00 85.38 204 VAL A N 1
ATOM 1567 C CA . VAL A 1 204 ? -4.994 0.232 8.244 1.00 85.38 204 VAL A CA 1
ATOM 1568 C C . VAL A 1 204 ? -5.383 1.610 7.714 1.00 85.38 204 VAL A C 1
ATOM 1570 O O . VAL A 1 204 ? -4.954 1.943 6.618 1.00 85.38 204 VAL A O 1
ATOM 1573 N N . LYS A 1 205 ? -6.111 2.456 8.459 1.00 82.94 205 LYS A N 1
ATOM 1574 C CA . LYS A 1 205 ? -6.425 3.823 7.991 1.00 82.94 205 LYS A CA 1
ATOM 1575 C C . LYS A 1 205 ? -5.187 4.729 7.930 1.00 82.94 205 LYS A C 1
ATOM 1577 O O . LYS A 1 205 ? -5.235 5.758 7.270 1.00 82.94 205 LYS A O 1
ATOM 1582 N N . GLN A 1 206 ? -4.087 4.363 8.598 1.00 83.12 206 GLN A N 1
ATOM 1583 C CA . GLN A 1 206 ? -2.798 5.061 8.479 1.00 83.12 206 GLN A CA 1
ATOM 1584 C C . GLN A 1 206 ? -2.033 4.686 7.200 1.00 83.12 206 GLN A C 1
ATOM 1586 O O . GLN A 1 206 ? -0.983 5.264 6.938 1.00 83.12 206 GLN A O 1
ATOM 1591 N N . PHE A 1 207 ? -2.532 3.711 6.438 1.00 85.94 207 PHE A N 1
ATOM 1592 C CA . PHE A 1 207 ? -1.976 3.241 5.175 1.00 85.94 207 PHE A CA 1
ATOM 1593 C C . PHE A 1 207 ? -2.980 3.564 4.057 1.00 85.94 207 PHE A C 1
ATOM 1595 O O . PHE A 1 207 ? -3.878 2.754 3.802 1.00 85.94 207 PHE A O 1
ATOM 1602 N N . PRO A 1 208 ? -2.911 4.761 3.444 1.00 76.50 208 PRO A N 1
ATOM 1603 C CA . PRO A 1 208 ? -3.948 5.254 2.538 1.00 76.50 208 PRO A CA 1
ATOM 1604 C C . PRO A 1 208 ? -4.258 4.298 1.384 1.00 76.50 208 PRO A C 1
ATOM 1606 O O . PRO A 1 208 ? -5.427 4.029 1.106 1.00 76.50 208 PRO A O 1
ATOM 1609 N N . GLU A 1 209 ? -3.230 3.724 0.765 1.00 78.62 209 GLU A N 1
ATOM 1610 C CA . GLU A 1 209 ? -3.349 2.799 -0.360 1.00 78.62 209 GLU A CA 1
ATOM 1611 C C . GLU A 1 209 ? -4.002 1.490 0.087 1.00 78.62 209 GLU A C 1
ATOM 1613 O O . GLU A 1 209 ? -4.963 1.022 -0.525 1.00 78.62 209 GLU A O 1
ATOM 1618 N N . THR A 1 210 ? -3.541 0.924 1.205 1.00 92.69 210 THR A N 1
ATOM 1619 C CA . THR A 1 210 ? -4.148 -0.274 1.803 1.00 92.69 210 THR A CA 1
ATOM 1620 C C . THR A 1 210 ? -5.622 -0.053 2.146 1.00 92.69 210 THR A C 1
ATOM 1622 O O . THR A 1 210 ? -6.471 -0.889 1.831 1.00 92.69 210 THR A O 1
ATOM 1625 N N . PHE A 1 211 ? -5.955 1.081 2.765 1.00 89.75 211 PHE A N 1
ATOM 1626 C CA . PHE A 1 211 ? -7.333 1.403 3.119 1.00 89.75 211 PHE A CA 1
ATOM 1627 C C . PHE A 1 211 ? -8.208 1.670 1.889 1.00 89.75 211 PHE A C 1
ATOM 1629 O O . PHE A 1 211 ? -9.396 1.343 1.909 1.00 89.75 211 PHE A O 1
ATOM 1636 N N . SER A 1 212 ? -7.641 2.222 0.812 1.00 82.69 212 SER A N 1
ATOM 1637 C CA . SER A 1 212 ? -8.329 2.358 -0.476 1.00 82.69 212 SER A CA 1
ATOM 1638 C C . SER A 1 212 ? -8.713 0.993 -1.042 1.00 82.69 212 SER A C 1
ATOM 1640 O O . SER A 1 212 ? -9.882 0.777 -1.348 1.00 82.69 212 SER A O 1
ATOM 1642 N N . ILE A 1 213 ? -7.775 0.041 -1.070 1.00 93.69 213 ILE A N 1
ATOM 1643 C CA . ILE A 1 213 ? -8.031 -1.328 -1.548 1.00 93.69 213 ILE A CA 1
ATOM 1644 C C . ILE A 1 213 ? -9.123 -2.007 -0.709 1.00 93.69 213 ILE A C 1
ATOM 1646 O O . ILE A 1 213 ? -10.014 -2.653 -1.256 1.00 93.69 213 ILE A O 1
ATOM 1650 N N . LEU A 1 214 ? -9.095 -1.846 0.621 1.00 93.94 214 LEU A N 1
ATOM 1651 C CA . LEU A 1 214 ? -10.151 -2.378 1.490 1.00 93.94 214 LEU A CA 1
ATOM 1652 C C . LEU A 1 214 ? -11.521 -1.767 1.179 1.00 93.94 214 LEU A C 1
ATOM 1654 O O . LEU A 1 214 ? -12.514 -2.490 1.187 1.00 93.94 214 LEU A O 1
ATOM 1658 N N . LYS A 1 215 ? -11.586 -0.456 0.917 1.00 89.75 215 LYS A N 1
ATOM 1659 C CA . LYS A 1 215 ? -12.831 0.220 0.528 1.00 89.75 215 LYS A CA 1
ATOM 1660 C C . LYS A 1 215 ? -13.358 -0.311 -0.804 1.00 89.75 215 LYS A C 1
ATOM 1662 O O . LYS A 1 215 ? -14.516 -0.712 -0.837 1.00 89.75 215 LYS A O 1
ATOM 1667 N N . GLU A 1 216 ? -12.499 -0.418 -1.820 1.00 91.62 216 GLU A N 1
ATOM 1668 C CA . GLU A 1 216 ? -12.847 -1.026 -3.114 1.00 91.62 216 GLU A CA 1
ATOM 1669 C C . GLU A 1 216 ? -13.421 -2.439 -2.919 1.00 91.62 216 GLU A C 1
ATOM 1671 O O . GLU A 1 216 ? -14.523 -2.732 -3.371 1.00 91.62 216 GLU A O 1
ATOM 1676 N N . ALA A 1 217 ? -12.737 -3.301 -2.157 1.00 95.56 217 ALA A N 1
ATOM 1677 C CA . ALA A 1 217 ? -13.216 -4.655 -1.875 1.00 95.56 217 ALA A CA 1
ATOM 1678 C C . ALA A 1 217 ? -14.591 -4.669 -1.182 1.00 95.56 217 ALA A C 1
ATOM 1680 O O . ALA A 1 217 ? -15.442 -5.506 -1.480 1.00 95.56 217 ALA A O 1
ATOM 1681 N N . VAL A 1 218 ? -14.827 -3.751 -0.244 1.00 91.62 218 VAL A N 1
ATOM 1682 C CA . VAL A 1 218 ? -16.079 -3.668 0.524 1.00 91.62 218 VAL A CA 1
ATOM 1683 C C . VAL A 1 218 ? -17.243 -3.134 -0.303 1.00 91.62 218 VAL A C 1
ATOM 1685 O O . VAL A 1 218 ? -18.386 -3.486 -0.013 1.00 91.62 218 VAL A O 1
ATOM 1688 N N . ASP A 1 219 ? -16.991 -2.365 -1.358 1.00 90.88 219 ASP A N 1
ATOM 1689 C CA . ASP A 1 219 ? -18.047 -1.927 -2.276 1.00 90.88 219 ASP A CA 1
ATOM 1690 C C . ASP A 1 219 ? -18.689 -3.120 -3.012 1.00 90.88 219 ASP A C 1
ATOM 1692 O O . ASP A 1 219 ? -19.891 -3.111 -3.282 1.00 90.88 219 ASP A O 1
ATOM 1696 N N . HIS A 1 220 ? -17.942 -4.216 -3.196 1.00 94.50 220 HIS A N 1
ATOM 1697 C CA . HIS A 1 220 ? -18.461 -5.503 -3.679 1.00 94.50 220 HIS A CA 1
ATOM 1698 C C . HIS A 1 220 ? -19.099 -6.378 -2.580 1.00 94.50 220 HIS A C 1
ATOM 1700 O O . HIS A 1 220 ? -19.718 -7.401 -2.875 1.00 94.50 220 HIS A O 1
ATOM 1706 N N . ALA A 1 221 ? -18.983 -5.995 -1.305 1.00 94.31 221 ALA A N 1
ATOM 1707 C CA . ALA A 1 221 ? -19.567 -6.698 -0.161 1.00 94.31 221 ALA A CA 1
ATOM 1708 C C . ALA A 1 221 ? -20.158 -5.727 0.887 1.00 94.31 221 ALA A C 1
ATOM 1710 O O . ALA A 1 221 ? -19.672 -5.683 2.024 1.00 94.31 221 ALA A O 1
ATOM 1711 N N . PRO A 1 222 ? -21.253 -5.000 0.569 1.00 91.25 222 PRO A N 1
ATOM 1712 C CA . PRO A 1 222 ? -21.792 -3.942 1.434 1.00 91.25 222 PRO A CA 1
ATOM 1713 C C . PRO A 1 222 ? -22.153 -4.395 2.855 1.00 91.25 222 PRO A C 1
ATOM 1715 O O . PRO A 1 222 ? -22.051 -3.615 3.799 1.00 91.25 222 PRO A O 1
ATOM 1718 N N . TRP A 1 223 ? -22.492 -5.676 3.037 1.00 92.88 223 TRP A N 1
ATOM 1719 C CA . TRP A 1 223 ? -22.785 -6.276 4.344 1.00 92.88 223 TRP A CA 1
ATOM 1720 C C . TRP A 1 223 ? -21.633 -6.128 5.358 1.00 92.88 223 TRP A C 1
ATOM 1722 O O . TRP A 1 223 ? -21.874 -6.118 6.563 1.00 92.88 223 TRP A O 1
ATOM 1732 N N . LEU A 1 224 ? -20.385 -5.952 4.904 1.00 91.88 224 LEU A N 1
ATOM 1733 C CA . LEU A 1 224 ? -19.238 -5.670 5.777 1.00 91.88 224 LEU A CA 1
ATOM 1734 C C . LEU A 1 224 ? -19.337 -4.306 6.480 1.00 91.88 224 LEU A C 1
ATOM 1736 O O . LEU A 1 224 ? -18.745 -4.132 7.547 1.00 91.88 224 LEU A O 1
ATOM 1740 N N . ARG A 1 225 ? -20.084 -3.350 5.914 1.00 88.69 225 ARG A N 1
ATOM 1741 C CA . ARG A 1 225 ? -20.337 -2.033 6.523 1.00 88.69 225 ARG A CA 1
ATOM 1742 C C . ARG A 1 225 ? -21.391 -2.100 7.630 1.00 88.69 225 ARG A C 1
ATOM 1744 O O . ARG A 1 225 ? -21.388 -1.264 8.525 1.00 88.69 225 ARG A O 1
ATOM 1751 N N . GLU A 1 226 ? -22.264 -3.102 7.595 1.00 87.38 226 GLU A N 1
ATOM 1752 C CA . GLU A 1 226 ? -23.338 -3.300 8.579 1.00 87.38 226 GLU A CA 1
ATOM 1753 C C . GLU A 1 226 ? -22.912 -4.239 9.716 1.00 87.38 226 GLU A C 1
ATOM 1755 O O . GLU A 1 226 ? -23.373 -4.125 10.856 1.00 87.38 226 GLU A O 1
ATOM 1760 N N . GLU A 1 227 ? -21.995 -5.158 9.417 1.00 86.31 227 GLU A N 1
ATOM 1761 C CA . GLU A 1 227 ? -21.515 -6.168 10.346 1.00 86.31 227 GLU A CA 1
ATOM 1762 C C . GLU A 1 227 ? -20.851 -5.527 11.578 1.00 86.31 227 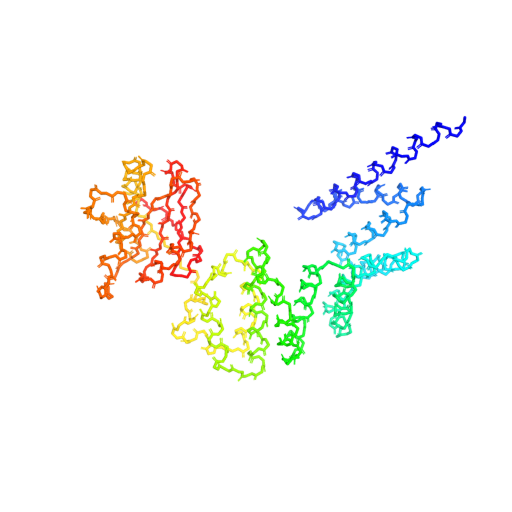GLU A C 1
ATOM 1764 O O . GLU A 1 227 ? -19.893 -4.755 11.493 1.00 86.31 227 GLU A O 1
ATOM 1769 N N . ARG A 1 228 ? -21.339 -5.888 12.772 1.00 79.31 228 ARG A N 1
ATOM 1770 C CA . ARG A 1 228 ? -20.971 -5.243 14.048 1.00 79.31 228 ARG A CA 1
ATOM 1771 C C . ARG A 1 228 ? -19.461 -5.144 14.295 1.00 79.31 228 ARG A C 1
ATOM 1773 O O . ARG A 1 228 ? -19.031 -4.178 14.917 1.00 79.31 228 ARG A O 1
ATOM 1780 N N . GLY A 1 229 ? -18.689 -6.145 13.867 1.00 77.88 229 GLY A N 1
ATOM 1781 C CA . GLY A 1 229 ? -17.241 -6.212 14.091 1.00 77.88 229 GLY A CA 1
ATOM 1782 C C . GLY A 1 229 ? -16.400 -5.383 13.118 1.00 77.88 229 GLY A C 1
ATOM 1783 O O . GLY A 1 229 ? -15.249 -5.102 13.421 1.00 77.88 229 GLY A O 1
ATOM 1784 N N . THR A 1 230 ? -16.959 -4.990 11.973 1.00 84.31 230 THR A N 1
ATOM 1785 C CA . THR A 1 230 ? -16.213 -4.343 10.879 1.00 84.31 230 THR A CA 1
ATOM 1786 C C . THR A 1 230 ? -16.767 -2.968 10.520 1.00 84.31 230 THR A C 1
ATOM 1788 O O . THR A 1 230 ? -16.036 -2.153 9.967 1.00 84.31 230 THR A O 1
ATOM 1791 N N . ARG A 1 231 ? -18.013 -2.657 10.906 1.00 83.12 231 ARG A N 1
ATOM 1792 C CA . ARG A 1 231 ? -18.665 -1.361 10.657 1.00 83.12 231 ARG A CA 1
ATOM 1793 C C . ARG A 1 231 ? -17.860 -0.148 11.130 1.00 83.12 231 ARG A C 1
ATOM 1795 O O . ARG A 1 231 ? -17.874 0.882 10.473 1.00 83.12 231 ARG A O 1
ATOM 1802 N N . GLU A 1 232 ? -17.146 -0.266 12.252 1.00 79.44 232 GLU A N 1
ATOM 1803 C CA . GLU A 1 232 ? -16.361 0.835 12.836 1.00 79.44 232 GLU A CA 1
ATOM 1804 C C . GLU A 1 232 ? -15.194 1.250 11.927 1.00 79.44 232 GLU A C 1
ATOM 1806 O O . GLU A 1 232 ? -14.852 2.430 11.845 1.00 79.44 232 GLU A O 1
ATOM 1811 N N . LEU A 1 233 ? -14.645 0.303 11.155 1.00 83.62 233 LEU A N 1
ATOM 1812 C CA . LEU A 1 233 ? -13.600 0.596 10.179 1.00 83.62 233 LEU A CA 1
ATOM 1813 C C . LEU A 1 233 ? -14.090 1.560 9.093 1.00 83.62 233 LEU A C 1
ATOM 1815 O O . LEU A 1 233 ? -13.331 2.413 8.645 1.00 83.62 233 LEU A O 1
ATOM 1819 N N . PHE A 1 234 ? -15.347 1.421 8.676 1.00 81.81 234 PHE A N 1
ATOM 1820 C CA . PHE A 1 234 ? -15.927 2.155 7.550 1.00 81.81 234 PHE A CA 1
ATOM 1821 C C . PHE A 1 234 ? -16.842 3.304 7.974 1.00 81.81 234 PHE A C 1
ATOM 1823 O O . PHE A 1 234 ? -17.462 3.922 7.112 1.00 81.81 234 PHE A O 1
ATOM 1830 N N . ALA A 1 235 ? -16.953 3.568 9.276 1.00 76.81 235 ALA A N 1
ATOM 1831 C CA . ALA A 1 235 ? -17.690 4.710 9.791 1.00 76.81 235 ALA A CA 1
ATOM 1832 C C . ALA A 1 235 ? -16.984 6.025 9.427 1.00 76.81 235 ALA A C 1
ATOM 1834 O O . ALA A 1 235 ? -15.753 6.065 9.319 1.00 76.81 235 ALA A O 1
ATOM 1835 N N . ASP A 1 236 ? -17.775 7.090 9.281 1.00 69.62 236 ASP A N 1
ATOM 1836 C CA . ASP A 1 236 ? -17.273 8.441 9.037 1.00 69.62 236 ASP A CA 1
ATOM 1837 C C . ASP A 1 236 ? -16.278 8.879 10.114 1.00 69.62 236 ASP A C 1
ATOM 1839 O O . ASP A 1 236 ? -16.325 8.433 11.267 1.00 69.62 236 ASP A O 1
ATOM 1843 N N . GLU A 1 237 ? -15.369 9.774 9.730 1.00 69.31 237 GLU A N 1
ATOM 1844 C CA . GLU A 1 237 ? -14.365 10.306 10.639 1.00 69.31 237 GLU A CA 1
ATOM 1845 C C . GLU A 1 237 ? -15.039 11.049 11.801 1.00 69.31 237 GLU A C 1
ATOM 1847 O O . GLU A 1 237 ? -15.720 12.061 11.633 1.00 69.31 237 GLU A O 1
ATOM 1852 N N . ILE A 1 238 ? -14.856 10.519 13.011 1.00 73.06 238 ILE A N 1
ATOM 1853 C CA . ILE A 1 238 ? -15.339 11.149 14.235 1.00 73.06 238 ILE A CA 1
ATOM 1854 C C . ILE A 1 238 ? -14.277 12.147 14.686 1.00 73.06 238 ILE A C 1
ATOM 1856 O O . ILE A 1 238 ? -13.149 11.762 14.992 1.00 73.06 238 ILE A O 1
ATOM 1860 N N . ILE A 1 239 ? -14.659 13.420 14.778 1.00 82.31 239 ILE A N 1
ATOM 1861 C CA . ILE A 1 239 ? -13.840 14.442 15.429 1.00 82.31 239 ILE A CA 1
ATOM 1862 C C . ILE A 1 239 ? -14.078 14.353 16.935 1.00 82.31 239 ILE A C 1
ATOM 1864 O O . ILE A 1 239 ? -15.198 14.555 17.412 1.00 82.31 239 ILE A O 1
ATOM 1868 N N . TYR A 1 240 ? -13.018 14.053 17.675 1.00 87.88 240 TYR A N 1
ATOM 1869 C CA . TYR A 1 240 ? -13.006 14.120 19.129 1.00 87.88 240 TYR A CA 1
ATOM 1870 C C . TYR A 1 240 ? -12.570 15.512 19.570 1.00 87.88 240 TYR A C 1
ATOM 1872 O O . TYR A 1 240 ? -11.799 16.183 18.886 1.00 87.88 240 TYR A O 1
ATOM 1880 N N . THR A 1 241 ? -13.031 15.948 20.733 1.00 92.19 241 THR A N 1
ATOM 1881 C CA . THR A 1 241 ? -12.576 17.188 21.358 1.00 92.19 241 THR A CA 1
ATOM 1882 C C . THR A 1 241 ? -12.125 16.917 22.781 1.00 92.19 241 THR A C 1
ATOM 1884 O O . THR A 1 241 ? -12.710 16.065 23.444 1.00 92.19 241 THR A O 1
ATOM 1887 N N . ILE A 1 242 ? -11.148 17.667 23.275 1.00 94.31 242 ILE A N 1
ATOM 1888 C CA . ILE A 1 242 ? -10.681 17.608 24.664 1.00 94.31 242 ILE A CA 1
ATOM 1889 C C . ILE A 1 242 ? -10.597 19.014 25.250 1.00 94.31 242 ILE A C 1
ATOM 1891 O O . ILE A 1 242 ? -10.195 19.944 24.552 1.00 94.31 242 ILE A O 1
ATOM 1895 N N . SER A 1 243 ? -11.013 19.183 26.505 1.00 95.44 243 SER A N 1
ATOM 1896 C CA . SER A 1 243 ? -10.885 20.460 27.206 1.00 95.44 243 SER A CA 1
ATOM 1897 C C . SER A 1 243 ? -9.412 20.834 27.391 1.00 95.44 243 SER A C 1
ATOM 1899 O O . SER A 1 243 ? -8.555 19.976 27.619 1.00 95.44 243 SER A O 1
ATOM 1901 N N . ARG A 1 244 ? -9.119 22.134 27.323 1.00 96.06 244 ARG A N 1
ATOM 1902 C CA . ARG A 1 244 ? -7.799 22.694 27.631 1.00 96.06 244 ARG A CA 1
ATOM 1903 C C . ARG A 1 244 ? -7.311 22.231 29.004 1.00 96.06 244 ARG A C 1
ATOM 1905 O O . ARG A 1 244 ? -6.174 21.788 29.118 1.00 96.06 244 ARG A O 1
ATOM 1912 N N . ASP A 1 245 ? -8.190 22.255 30.001 1.00 95.69 245 ASP A N 1
ATOM 1913 C CA . ASP A 1 245 ? -7.875 21.845 31.372 1.00 95.69 245 ASP A CA 1
ATOM 1914 C C . ASP A 1 245 ? -7.430 20.378 31.454 1.00 95.69 245 ASP A C 1
ATOM 1916 O O . ASP A 1 245 ? -6.440 20.070 32.116 1.00 95.69 245 ASP A O 1
ATOM 1920 N N . ALA A 1 246 ? -8.099 19.470 30.732 1.00 94.62 246 ALA A N 1
ATOM 1921 C CA . ALA A 1 246 ? -7.703 18.064 30.692 1.00 94.62 246 ALA A CA 1
ATOM 1922 C C . ALA A 1 246 ? -6.337 17.872 30.019 1.00 94.62 246 ALA A C 1
ATOM 1924 O O . ALA A 1 246 ? -5.542 17.053 30.478 1.00 94.62 246 ALA A O 1
ATOM 1925 N N . VAL A 1 247 ? -6.047 18.623 28.949 1.00 96.38 247 VAL A N 1
ATOM 1926 C CA . VAL A 1 247 ? -4.733 18.585 28.287 1.00 96.38 247 VAL A CA 1
ATOM 1927 C C . VAL A 1 247 ? -3.637 19.067 29.231 1.00 96.38 247 VAL A C 1
ATOM 1929 O O . VAL A 1 247 ? -2.618 18.392 29.364 1.00 96.38 247 VAL A O 1
ATOM 1932 N N . GLU A 1 248 ? -3.838 20.189 29.921 1.00 96.88 248 GLU A N 1
ATOM 1933 C CA . GLU A 1 248 ? -2.845 20.696 30.873 1.00 96.88 248 GLU A CA 1
ATOM 1934 C C . GLU A 1 248 ? -2.622 19.720 32.032 1.00 96.88 248 GLU A C 1
ATOM 1936 O O . GLU A 1 248 ? -1.476 19.467 32.410 1.00 96.88 248 GLU A O 1
ATOM 1941 N N . GLU A 1 249 ? -3.681 19.080 32.536 1.00 94.81 249 GLU A N 1
ATOM 1942 C CA . GLU A 1 249 ? -3.533 18.033 33.544 1.00 94.81 249 GLU A CA 1
ATOM 1943 C C . GLU A 1 249 ? -2.711 16.846 33.013 1.00 94.81 249 GLU A C 1
ATOM 1945 O O . GLU A 1 249 ? -1.765 16.419 33.676 1.00 94.81 249 GLU A O 1
ATOM 1950 N N . ILE A 1 250 ? -2.997 16.352 31.800 1.00 94.75 250 ILE A N 1
ATOM 1951 C CA . ILE A 1 250 ? -2.219 15.279 31.153 1.00 94.75 250 ILE A CA 1
ATOM 1952 C C . ILE A 1 250 ? -0.735 15.657 31.079 1.00 94.75 250 ILE A C 1
ATOM 1954 O O . ILE A 1 250 ? 0.123 14.846 31.437 1.00 94.75 250 ILE A O 1
ATOM 1958 N N . LYS A 1 251 ? -0.425 16.883 30.641 1.00 96.19 251 LYS A N 1
ATOM 1959 C CA . LYS A 1 251 ? 0.952 17.383 30.508 1.00 96.19 251 LYS A CA 1
ATOM 1960 C C . LYS A 1 251 ? 1.662 17.422 31.860 1.00 96.19 251 LYS A C 1
ATOM 1962 O O . LYS A 1 251 ? 2.815 17.001 31.954 1.00 96.19 251 LYS A O 1
ATOM 1967 N N . ILE A 1 252 ? 0.987 17.892 32.912 1.00 94.94 252 ILE A N 1
ATOM 1968 C CA . ILE A 1 252 ? 1.526 17.910 34.280 1.00 94.94 252 ILE A CA 1
ATOM 1969 C C . ILE A 1 252 ? 1.848 16.483 34.736 1.00 94.94 252 ILE A C 1
ATOM 1971 O O . ILE A 1 252 ? 2.997 16.207 35.081 1.00 94.94 252 ILE A O 1
ATOM 1975 N N . ARG A 1 253 ? 0.888 15.552 34.653 1.00 90.12 253 ARG A N 1
ATOM 1976 C CA . ARG A 1 253 ? 1.101 14.169 35.117 1.00 90.12 253 ARG A CA 1
ATOM 1977 C C . ARG A 1 253 ? 2.174 13.431 34.317 1.00 90.12 253 ARG A C 1
ATOM 1979 O O . ARG A 1 253 ? 2.948 12.666 34.885 1.00 90.12 253 ARG A O 1
ATOM 1986 N N . ALA A 1 254 ? 2.242 13.659 33.005 1.00 90.69 254 ALA A N 1
ATOM 1987 C CA . ALA A 1 254 ? 3.268 13.063 32.155 1.00 90.69 254 ALA A CA 1
ATOM 1988 C C . ALA A 1 254 ? 4.680 13.528 32.549 1.00 90.69 254 ALA A C 1
ATOM 1990 O O . ALA A 1 254 ? 5.601 12.712 32.589 1.00 90.69 254 ALA A O 1
ATOM 1991 N N . ARG A 1 255 ? 4.842 14.815 32.894 1.00 93.19 255 ARG A N 1
ATOM 1992 C CA . ARG A 1 255 ? 6.110 15.367 33.397 1.00 93.19 255 ARG A CA 1
ATOM 1993 C C . ARG A 1 255 ? 6.461 14.839 34.787 1.00 93.19 255 ARG A C 1
ATOM 1995 O O . ARG A 1 255 ? 7.624 14.529 35.018 1.00 93.19 255 ARG A O 1
ATOM 2002 N N . GLU A 1 256 ? 5.483 14.699 35.681 1.00 89.88 256 GLU A N 1
ATOM 2003 C CA . GLU A 1 256 ? 5.684 14.134 37.027 1.00 89.88 256 GLU A CA 1
ATOM 2004 C C . GLU A 1 256 ? 6.117 12.662 36.990 1.00 89.88 256 GLU A C 1
ATOM 2006 O O . GLU A 1 256 ? 6.947 12.242 37.794 1.00 89.88 256 GLU A O 1
ATOM 2011 N N . ALA A 1 257 ? 5.582 11.882 36.047 1.00 84.75 257 ALA A N 1
ATOM 2012 C CA . ALA A 1 257 ? 5.919 10.469 35.902 1.00 84.75 257 ALA A CA 1
ATOM 2013 C C . ALA A 1 257 ? 7.260 10.223 35.189 1.00 84.75 257 ALA A C 1
ATOM 2015 O O . ALA A 1 257 ? 7.839 9.146 35.349 1.00 84.75 257 ALA A O 1
ATOM 2016 N N . TYR A 1 258 ? 7.766 11.188 34.411 1.00 85.75 258 TYR A N 1
ATOM 2017 C CA . TYR A 1 258 ? 8.968 11.024 33.589 1.00 85.75 258 TYR A CA 1
ATOM 2018 C C . TYR A 1 258 ? 10.193 10.600 34.430 1.00 85.75 258 TYR A C 1
ATOM 2020 O O . TYR A 1 258 ? 10.478 11.218 35.457 1.00 85.75 258 TYR A O 1
ATOM 2028 N N . PRO A 1 259 ? 10.966 9.574 34.014 1.00 87.31 259 PRO A N 1
ATOM 2029 C CA . PRO A 1 259 ? 10.959 8.902 32.707 1.00 87.31 259 PRO A CA 1
ATOM 2030 C C . PRO A 1 259 ? 9.999 7.706 32.579 1.00 87.31 259 PRO A C 1
ATOM 2032 O O . PRO A 1 259 ? 10.042 7.007 31.567 1.00 87.31 259 PRO A O 1
ATOM 2035 N N . ASN A 1 260 ? 9.160 7.435 33.580 1.00 84.06 260 ASN A N 1
ATOM 2036 C CA . ASN A 1 260 ? 8.141 6.389 33.502 1.00 84.06 260 ASN A CA 1
ATOM 2037 C C . ASN A 1 260 ? 6.911 6.864 32.709 1.00 84.06 260 ASN A C 1
ATOM 2039 O O . ASN A 1 260 ? 6.685 8.061 32.526 1.00 84.06 260 ASN A O 1
ATOM 2043 N N . GLU A 1 261 ? 6.099 5.909 32.254 1.00 81.31 261 GLU A N 1
ATOM 2044 C CA . GLU A 1 261 ? 4.823 6.201 31.598 1.00 81.31 261 GLU A CA 1
ATOM 2045 C C . GLU A 1 261 ? 3.745 6.516 32.639 1.00 81.31 261 GLU A C 1
ATOM 2047 O O . GLU A 1 261 ? 3.485 5.734 33.557 1.00 81.31 261 GLU A O 1
ATOM 2052 N N . PHE A 1 262 ? 3.100 7.662 32.470 1.00 87.25 262 PHE A N 1
ATOM 2053 C CA . PHE A 1 262 ? 1.846 8.005 33.124 1.00 87.25 262 PHE A CA 1
ATOM 2054 C C . PHE A 1 262 ? 0.691 7.341 32.375 1.00 87.25 262 PHE A C 1
ATOM 2056 O O . PHE A 1 262 ? 0.760 7.186 31.157 1.00 87.25 262 PHE A O 1
ATOM 2063 N N . GLY A 1 263 ? -0.422 7.085 33.061 1.00 85.56 263 GLY A N 1
ATOM 2064 C CA . GLY A 1 263 ? -1.691 7.080 32.353 1.00 85.56 263 GLY A CA 1
ATOM 2065 C C . GLY A 1 263 ? -2.938 7.152 33.219 1.00 85.56 263 GLY A C 1
ATOM 2066 O O . GLY A 1 263 ? -2.930 6.978 34.442 1.00 85.56 263 GLY A O 1
ATOM 2067 N N . ALA A 1 264 ? -4.031 7.458 32.535 1.00 86.06 264 ALA A N 1
ATOM 2068 C CA . ALA A 1 264 ? -5.316 7.796 33.111 1.00 86.06 264 ALA A CA 1
ATOM 2069 C C . ALA A 1 264 ? -6.462 7.327 32.212 1.00 86.06 264 ALA A C 1
ATOM 2071 O O . ALA A 1 264 ? -6.304 7.111 31.009 1.00 86.06 264 ALA A O 1
ATOM 2072 N N . MET A 1 265 ? -7.641 7.195 32.809 1.00 85.62 265 MET A N 1
ATOM 2073 C CA . MET A 1 265 ? -8.880 7.050 32.061 1.00 85.62 265 MET A CA 1
ATOM 2074 C C . MET A 1 265 ? -9.337 8.419 31.566 1.00 85.62 265 MET A C 1
ATOM 2076 O O . MET A 1 265 ? -9.293 9.401 32.307 1.00 85.62 265 MET A O 1
ATOM 2080 N N . LEU A 1 266 ? -9.805 8.476 30.325 1.00 87.75 266 LEU A N 1
ATOM 2081 C CA . LEU A 1 266 ? -10.472 9.659 29.797 1.00 87.75 266 LEU A CA 1
ATOM 2082 C C . LEU A 1 266 ? -11.931 9.652 30.236 1.00 87.75 266 LEU A C 1
ATOM 2084 O O . LEU A 1 266 ? -12.555 8.589 30.296 1.00 87.75 266 LEU A O 1
ATOM 2088 N N . ARG A 1 267 ? -12.470 10.838 30.523 1.00 85.06 267 ARG A N 1
ATOM 2089 C CA . ARG A 1 267 ? -13.901 11.049 30.733 1.00 85.06 267 ARG A CA 1
ATOM 2090 C C . ARG A 1 267 ? -14.469 11.932 29.633 1.00 85.06 267 ARG A C 1
ATOM 2092 O O . ARG A 1 267 ? -13.929 12.996 29.363 1.00 85.06 267 ARG A O 1
ATOM 2099 N N . GLY A 1 268 ? -15.563 11.480 29.043 1.00 74.81 268 GLY A N 1
ATOM 2100 C CA . GLY A 1 268 ? -16.194 11.918 27.800 1.00 74.81 268 GLY A CA 1
ATOM 2101 C C . GLY A 1 268 ? -15.861 11.023 26.595 1.00 74.81 268 GLY A C 1
ATOM 2102 O O . GLY A 1 268 ? -14.706 10.683 26.374 1.00 74.81 268 GLY A O 1
ATOM 2103 N N . ILE A 1 269 ? -16.868 10.639 25.790 1.00 67.75 269 ILE A N 1
ATOM 2104 C CA . ILE A 1 269 ? -16.657 9.775 24.603 1.00 67.75 269 ILE A CA 1
ATOM 2105 C C . ILE A 1 269 ? -16.139 10.594 23.420 1.00 67.75 269 ILE A C 1
ATOM 2107 O O . ILE A 1 269 ? -15.116 10.260 22.844 1.00 67.75 269 ILE A O 1
ATOM 2111 N N . ARG A 1 270 ? -16.865 11.651 23.033 1.00 78.38 270 ARG A N 1
ATOM 2112 C CA . ARG A 1 270 ? -16.489 12.565 21.933 1.00 78.38 270 ARG A CA 1
ATOM 2113 C C . ARG A 1 270 ? -15.971 13.908 22.428 1.00 78.38 270 ARG A C 1
ATOM 2115 O O . ARG A 1 270 ? -15.251 14.580 21.704 1.00 78.38 270 ARG A O 1
ATOM 2122 N N . HIS A 1 271 ? -16.362 14.290 23.638 1.00 86.62 271 HIS A N 1
ATOM 2123 C CA . HIS A 1 271 ? -16.014 15.555 24.266 1.00 86.62 271 HIS A CA 1
ATOM 2124 C C . HIS A 1 271 ? -15.403 15.244 25.622 1.00 86.62 271 HIS A C 1
ATOM 2126 O O . HIS A 1 271 ? -16.124 15.044 26.594 1.00 86.62 271 HIS A O 1
ATOM 2132 N N . ILE A 1 272 ? -14.084 15.116 25.643 1.00 89.81 272 ILE A N 1
ATOM 2133 C CA . ILE A 1 272 ? -13.314 14.752 26.821 1.00 89.81 272 ILE A CA 1
ATOM 2134 C C . ILE A 1 272 ? -13.205 15.978 27.726 1.00 89.81 272 ILE A C 1
ATOM 2136 O O . ILE A 1 272 ? -12.754 17.034 27.282 1.00 89.81 272 ILE A O 1
ATOM 2140 N N . THR A 1 273 ? -13.616 15.849 28.983 1.00 87.81 273 THR A N 1
ATOM 2141 C CA . THR A 1 273 ? -13.702 16.975 29.926 1.00 87.81 273 THR A CA 1
ATOM 2142 C C . THR A 1 273 ? -12.616 16.958 30.991 1.00 87.81 273 THR A C 1
ATOM 2144 O O . THR A 1 273 ? -12.199 18.025 31.433 1.00 87.81 273 THR A O 1
ATOM 2147 N N . HIS A 1 274 ? -12.172 15.775 31.415 1.00 88.12 274 HIS A N 1
ATOM 2148 C CA . HIS A 1 274 ? -11.167 15.584 32.466 1.00 88.12 274 HIS A CA 1
ATOM 2149 C C . HIS A 1 274 ? -10.600 14.158 32.421 1.00 88.12 274 HIS A C 1
ATOM 2151 O O . HIS A 1 274 ? -11.155 13.271 31.761 1.00 88.12 274 HIS A O 1
ATOM 2157 N N . ILE A 1 275 ? -9.498 13.931 33.136 1.00 88.56 275 ILE A N 1
ATOM 2158 C CA . ILE A 1 275 ? -8.852 12.621 33.254 1.00 88.56 275 ILE A CA 1
ATOM 2159 C C . ILE A 1 275 ? -9.006 12.062 34.668 1.00 88.56 275 ILE A C 1
ATOM 2161 O O . ILE A 1 275 ? -9.076 12.800 35.645 1.00 88.56 275 ILE A O 1
ATOM 2165 N N . GLU A 1 276 ? -9.033 10.741 34.788 1.00 84.62 276 GLU A N 1
ATOM 2166 C CA . GLU A 1 276 ? -8.976 10.055 36.076 1.00 84.62 276 GLU A CA 1
ATOM 2167 C C . GLU A 1 276 ? -7.705 9.206 36.167 1.00 84.62 276 GLU A C 1
ATOM 2169 O O . GLU A 1 276 ? -7.587 8.200 35.457 1.00 84.62 276 GLU A O 1
ATOM 2174 N N . PRO A 1 277 ? -6.742 9.578 37.030 1.00 71.56 277 PRO A N 1
ATOM 2175 C CA . PRO A 1 277 ? -5.503 8.831 37.197 1.00 71.56 277 PRO A CA 1
ATOM 2176 C C . PRO A 1 277 ? -5.762 7.380 37.591 1.00 71.56 277 PRO A C 1
ATOM 2178 O O . PRO A 1 277 ? -6.526 7.085 38.515 1.00 71.56 277 PRO A O 1
ATOM 2181 N N . ILE A 1 278 ? -5.066 6.454 36.938 1.00 68.25 278 ILE A N 1
ATOM 2182 C CA . ILE A 1 278 ? -5.131 5.039 37.301 1.00 68.25 278 ILE A CA 1
ATOM 2183 C C . ILE A 1 278 ? -4.163 4.843 38.467 1.00 68.25 278 ILE A C 1
ATOM 2185 O O . ILE A 1 278 ? -2.985 4.571 38.279 1.00 68.25 278 ILE A O 1
ATOM 2189 N N . MET A 1 279 ? -4.665 5.077 39.683 1.00 52.00 279 MET A N 1
ATOM 2190 C CA . MET A 1 279 ? -3.858 5.173 40.907 1.00 52.00 279 MET A CA 1
ATOM 2191 C C . MET A 1 279 ? -2.895 3.986 41.103 1.00 52.00 279 MET A C 1
ATOM 2193 O O . MET A 1 279 ? -3.275 2.830 40.882 1.00 52.00 279 MET A O 1
ATOM 2197 N N . GLU A 1 280 ? -1.671 4.319 41.525 1.00 42.97 280 GLU A N 1
ATOM 2198 C CA . GLU A 1 280 ? -0.496 3.457 41.688 1.00 42.97 280 GLU A CA 1
ATOM 2199 C C . GLU A 1 280 ? -0.655 2.396 42.781 1.00 42.97 280 GLU A C 1
ATOM 2201 O O . GLU A 1 280 ? -1.192 2.635 43.861 1.00 42.97 280 GLU A O 1
ATOM 2206 N N . GLY A 1 281 ? -0.116 1.212 42.506 1.00 36.06 281 GLY A N 1
ATOM 2207 C CA . GLY A 1 281 ? -0.082 0.105 43.448 1.00 36.06 281 GLY A CA 1
ATOM 2208 C C . GLY A 1 281 ? 0.911 -0.962 43.016 1.00 36.06 281 GLY A C 1
ATOM 2209 O O . GLY A 1 281 ? 0.517 -2.104 42.826 1.00 36.06 281 GLY A O 1
ATOM 2210 N N . ALA A 1 282 ? 2.180 -0.596 42.818 1.00 32.28 282 ALA A N 1
ATOM 2211 C CA . ALA A 1 282 ? 3.296 -1.539 42.881 1.00 32.28 282 ALA A CA 1
ATOM 2212 C C . ALA A 1 282 ? 4.621 -0.775 42.966 1.00 32.28 282 ALA A C 1
ATOM 2214 O O . ALA A 1 282 ? 5.128 -0.246 41.982 1.00 32.28 282 ALA A O 1
ATOM 2215 N N . SER A 1 283 ? 5.215 -0.793 44.152 1.00 34.00 283 SER A N 1
ATOM 2216 C CA . SER A 1 283 ? 6.563 -0.338 44.498 1.00 34.00 283 SER A CA 1
ATOM 2217 C C . SER A 1 283 ? 7.695 -1.125 43.810 1.00 34.00 283 SER A C 1
ATOM 2219 O O . SER A 1 283 ? 8.779 -1.266 44.362 1.00 34.00 283 SER A O 1
ATOM 2221 N N . ASN A 1 284 ? 7.482 -1.655 42.605 1.00 32.88 284 ASN A N 1
ATOM 2222 C CA . ASN A 1 284 ? 8.492 -2.394 41.858 1.00 32.88 284 ASN A CA 1
ATOM 2223 C C . ASN A 1 284 ? 8.195 -2.335 40.360 1.00 32.88 284 ASN A C 1
ATOM 2225 O O . ASN A 1 284 ? 7.222 -2.942 39.925 1.00 32.88 284 ASN A O 1
ATOM 2229 N N . ARG A 1 285 ? 9.054 -1.620 39.613 1.00 37.62 285 ARG A N 1
ATOM 2230 C CA . ARG A 1 285 ? 9.433 -1.746 38.181 1.00 37.62 285 ARG A CA 1
ATOM 2231 C C . ARG A 1 285 ? 8.507 -2.553 37.242 1.00 37.62 285 ARG A C 1
ATOM 2233 O O . ARG A 1 285 ? 8.991 -3.329 36.421 1.00 37.62 285 ARG A O 1
ATOM 2240 N N . SER A 1 286 ? 7.195 -2.391 37.333 1.00 38.81 286 SER A N 1
ATOM 2241 C CA . SER A 1 286 ? 6.217 -3.090 36.504 1.00 38.81 286 SER A CA 1
ATOM 2242 C C . SER A 1 286 ? 5.527 -2.039 35.649 1.00 38.81 286 SER A C 1
ATOM 2244 O O . SER A 1 286 ? 4.971 -1.075 36.164 1.00 38.81 286 SER A O 1
ATOM 2246 N N . SER A 1 287 ? 5.669 -2.184 34.329 1.00 52.31 287 SER A N 1
ATOM 2247 C CA . SER A 1 287 ? 5.140 -1.281 33.301 1.00 52.31 287 SER A CA 1
ATOM 2248 C C . SER A 1 287 ? 3.708 -0.838 33.614 1.00 52.31 287 SER A C 1
ATOM 2250 O O . SER A 1 287 ? 2.906 -1.689 34.000 1.00 52.31 287 SER A O 1
ATOM 2252 N N . PHE A 1 288 ? 3.363 0.427 33.356 1.00 53.34 288 PHE A N 1
ATOM 2253 C CA . PHE A 1 288 ? 1.985 0.948 33.334 1.00 53.34 288 PHE A CA 1
ATOM 2254 C C . PHE A 1 288 ? 0.993 -0.026 32.657 1.00 53.34 288 PHE A C 1
ATOM 2256 O O . PHE A 1 288 ? -0.098 -0.297 33.157 1.00 53.34 288 PHE A O 1
ATOM 2263 N N . MET A 1 289 ? 1.438 -0.691 31.589 1.00 53.31 289 MET A N 1
ATOM 2264 C CA . MET A 1 289 ? 0.699 -1.755 30.906 1.00 53.31 289 MET A CA 1
ATOM 2265 C C . MET A 1 289 ? 0.275 -2.916 31.819 1.00 53.31 289 MET A C 1
ATOM 2267 O O . MET A 1 289 ? -0.829 -3.428 31.694 1.00 53.31 289 MET A O 1
ATOM 2271 N N . PHE A 1 290 ? 1.089 -3.328 32.786 1.00 49.22 290 PHE A N 1
ATOM 2272 C CA . PHE A 1 290 ? 0.758 -4.409 33.718 1.00 49.22 290 PHE A CA 1
ATOM 2273 C C . PHE A 1 290 ? -0.297 -3.985 34.754 1.00 49.22 290 PHE A C 1
ATOM 2275 O O . PHE A 1 290 ? -1.182 -4.777 35.092 1.00 49.22 290 PHE A O 1
ATOM 2282 N N . SER A 1 291 ? -0.260 -2.736 35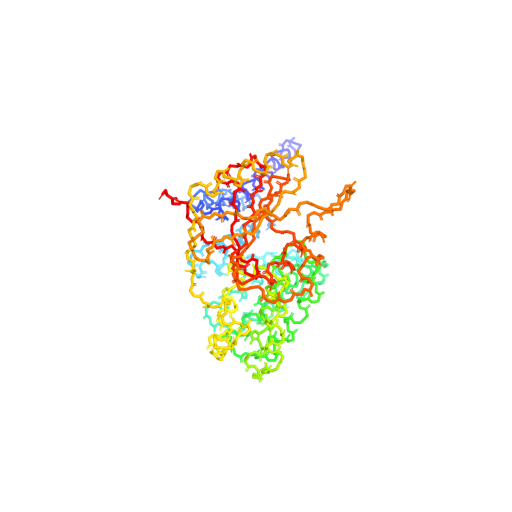.235 1.00 53.56 291 SER A N 1
ATOM 2283 C CA . SER A 1 291 ? -1.254 -2.219 36.192 1.00 53.56 291 SER A CA 1
ATOM 2284 C C . SER A 1 291 ? -2.621 -2.020 35.527 1.00 53.56 291 SER A C 1
ATOM 2286 O O . SER A 1 291 ? -3.650 -2.386 36.092 1.00 53.56 291 SER A O 1
ATOM 2288 N N . ILE A 1 292 ? -2.636 -1.565 34.274 1.00 53.50 292 ILE A N 1
ATOM 2289 C CA . ILE A 1 292 ? -3.825 -1.526 33.420 1.00 53.50 292 ILE A CA 1
ATOM 2290 C C . ILE A 1 292 ? -4.352 -2.947 33.159 1.00 53.50 292 ILE A C 1
ATOM 2292 O O . ILE A 1 292 ? -5.509 -3.255 33.449 1.00 53.50 292 ILE A O 1
ATOM 2296 N N . PHE A 1 293 ? -3.516 -3.855 32.643 1.00 51.00 293 PHE A N 1
ATOM 2297 C CA . PHE A 1 293 ? -3.964 -5.201 32.274 1.00 51.00 293 PHE A CA 1
ATOM 2298 C C . PHE A 1 293 ? -4.485 -5.999 33.478 1.00 51.00 293 PHE A C 1
ATOM 2300 O O . PHE A 1 293 ? -5.437 -6.758 33.308 1.00 51.00 293 PHE A O 1
ATOM 2307 N N . SER A 1 294 ? -3.903 -5.820 34.671 1.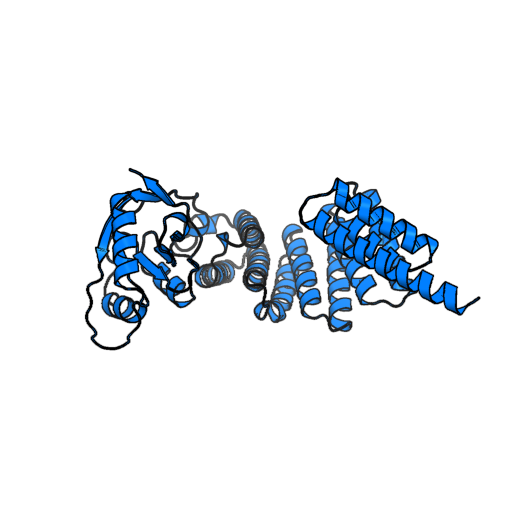00 49.75 294 SER A N 1
ATOM 2308 C CA . SER A 1 294 ? -4.344 -6.495 35.901 1.00 49.75 294 SER A CA 1
ATOM 2309 C C . SER A 1 294 ? -5.676 -5.959 36.437 1.00 49.75 294 SER A C 1
ATOM 2311 O O . SER A 1 294 ? -6.529 -6.760 36.829 1.00 49.75 294 SER A O 1
ATOM 2313 N N . ARG A 1 295 ? -5.913 -4.639 36.390 1.00 50.75 295 ARG A N 1
ATOM 2314 C CA . ARG A 1 295 ? -7.173 -4.021 36.852 1.00 50.75 295 ARG A CA 1
ATOM 2315 C C . ARG A 1 295 ? -8.364 -4.311 35.941 1.00 50.75 295 ARG A C 1
ATOM 2317 O O . ARG A 1 295 ? -9.480 -4.449 36.431 1.00 50.75 295 ARG A O 1
ATOM 2324 N N . PHE A 1 296 ? -8.141 -4.456 34.636 1.00 52.12 296 PHE A N 1
ATOM 2325 C CA . PHE A 1 296 ? -9.216 -4.622 33.648 1.00 52.12 296 PHE A CA 1
ATOM 2326 C C . PHE A 1 296 ? -9.467 -6.083 33.230 1.00 52.12 296 PHE A C 1
ATOM 2328 O O . PHE A 1 296 ? -10.005 -6.348 32.157 1.00 52.12 296 PHE A O 1
ATOM 2335 N N . THR A 1 297 ? -9.137 -7.052 34.094 1.00 46.31 297 THR A N 1
ATOM 2336 C CA . THR A 1 297 ? -9.526 -8.470 33.926 1.00 46.31 297 THR A CA 1
ATOM 2337 C C . THR A 1 297 ? -11.021 -8.724 34.166 1.00 46.31 297 THR A C 1
ATOM 2339 O O . THR A 1 297 ? -11.504 -9.826 33.905 1.00 46.31 297 THR A O 1
ATOM 2342 N N . GLN A 1 298 ? -11.780 -7.726 34.635 1.00 40.91 298 GLN A N 1
ATOM 2343 C CA . GLN A 1 298 ? -13.191 -7.878 34.982 1.00 40.91 298 GLN A CA 1
ATOM 2344 C C . GLN A 1 298 ? -14.040 -6.702 34.467 1.00 40.91 298 GLN A C 1
ATOM 2346 O O . GLN A 1 298 ? -13.886 -5.570 34.908 1.00 40.91 298 GLN A O 1
ATOM 2351 N N . ARG A 1 299 ? -15.005 -7.037 33.596 1.00 38.25 299 ARG A N 1
ATOM 2352 C CA . ARG A 1 299 ? -16.135 -6.226 33.087 1.00 38.25 299 ARG A CA 1
ATOM 2353 C C . ARG A 1 299 ? -15.827 -5.103 32.083 1.00 38.25 299 ARG A C 1
ATOM 2355 O O . ARG A 1 299 ? -14.912 -4.306 32.226 1.00 38.25 299 ARG A O 1
ATOM 2362 N N . SER A 1 300 ? -16.707 -5.018 31.081 1.00 41.59 300 SER A N 1
ATOM 2363 C CA . SER A 1 300 ? -16.895 -3.861 30.208 1.00 41.59 300 SER A CA 1
ATOM 2364 C C . SER A 1 300 ? -17.346 -2.662 31.046 1.00 41.59 300 SER A C 1
ATOM 2366 O O . SER A 1 300 ? -18.510 -2.595 31.449 1.00 41.59 300 SER A O 1
ATOM 2368 N N . VAL A 1 301 ? -16.430 -1.743 31.346 1.00 43.72 301 VAL A N 1
ATOM 2369 C CA . VAL A 1 301 ? -16.768 -0.486 32.022 1.00 43.72 301 VAL A CA 1
ATOM 2370 C C . VAL A 1 301 ? -17.477 0.431 31.012 1.00 43.72 301 VAL A C 1
ATOM 2372 O O . VAL A 1 301 ? -16.976 0.596 29.896 1.00 43.72 301 VAL A O 1
ATOM 2375 N N . PRO A 1 302 ? -18.651 1.000 31.337 1.00 37.31 302 PRO A N 1
ATOM 2376 C CA . PRO A 1 302 ? -19.273 2.028 30.509 1.00 37.31 302 PRO A CA 1
ATOM 2377 C C . PRO A 1 302 ? -18.412 3.310 30.533 1.00 37.31 302 PRO A C 1
ATOM 2379 O O . PRO A 1 302 ? -18.295 3.941 31.579 1.00 37.31 302 PRO A O 1
ATOM 2382 N N . GLY A 1 303 ? -17.816 3.667 29.384 1.00 52.06 303 GLY A N 1
ATOM 2383 C CA . GLY A 1 303 ? -17.016 4.887 29.139 1.00 52.06 303 GLY A CA 1
ATOM 2384 C C . GLY A 1 303 ? -15.494 4.754 29.374 1.00 52.06 303 GLY A C 1
ATOM 2385 O O . GLY A 1 303 ? -15.074 3.879 30.119 1.00 52.06 303 GLY A O 1
ATOM 2386 N N . GLU A 1 304 ? -14.569 5.538 28.796 1.00 68.44 304 GLU A N 1
ATOM 2387 C CA . GLU A 1 304 ? -14.630 6.676 27.846 1.00 68.44 304 GLU A CA 1
ATOM 2388 C C . GLU A 1 304 ? -13.297 6.883 27.063 1.00 68.44 304 GLU A C 1
ATOM 2390 O O . GLU A 1 304 ? -13.176 7.806 26.266 1.00 68.44 304 GLU A O 1
ATOM 2395 N N . GLY A 1 305 ? -12.331 5.963 27.186 1.00 77.19 305 GLY A N 1
ATOM 2396 C CA . GLY A 1 305 ? -11.018 6.039 26.531 1.00 77.19 305 GLY A CA 1
ATOM 2397 C C . GLY A 1 305 ? -9.860 5.996 27.530 1.00 77.19 305 GLY A C 1
ATOM 2398 O O . GLY A 1 305 ? -10.093 5.990 28.741 1.00 77.19 305 GLY A O 1
ATOM 2399 N N . VAL A 1 306 ? -8.619 5.969 27.050 1.00 87.44 306 VAL A N 1
ATOM 2400 C CA . VAL A 1 306 ? -7.416 6.047 27.904 1.00 87.44 306 VAL A CA 1
ATOM 2401 C C . VAL A 1 306 ? -6.404 7.036 27.355 1.00 87.44 306 VAL A C 1
ATOM 2403 O O . VAL A 1 306 ? -6.352 7.272 26.153 1.00 87.44 306 VAL A O 1
ATOM 2406 N N . VAL A 1 307 ? -5.592 7.600 28.243 1.00 90.94 307 VAL A N 1
ATOM 2407 C CA . VAL A 1 307 ? -4.416 8.389 27.886 1.00 90.94 307 VAL A CA 1
ATOM 2408 C C . VAL A 1 307 ? -3.187 7.851 28.594 1.00 90.94 307 VAL A C 1
ATOM 2410 O O . VAL A 1 307 ? -3.261 7.513 29.776 1.00 90.94 307 VAL A O 1
ATOM 2413 N N . HIS A 1 308 ? -2.057 7.804 27.893 1.00 91.19 308 HIS A N 1
ATOM 2414 C CA . HIS A 1 308 ? -0.766 7.495 28.498 1.00 91.19 308 HIS A CA 1
ATOM 2415 C C . HIS A 1 308 ? 0.382 8.294 27.882 1.00 91.19 308 HIS A C 1
ATOM 2417 O O . HIS A 1 308 ? 0.245 8.874 26.802 1.00 91.19 308 HIS A O 1
ATOM 2423 N N . SER A 1 309 ? 1.505 8.375 28.600 1.00 90.75 309 SER A N 1
ATOM 2424 C CA . SER A 1 309 ? 2.684 9.118 28.151 1.00 90.75 309 SER A CA 1
ATOM 2425 C C . SER A 1 309 ? 3.786 8.208 27.609 1.00 90.75 309 SER A C 1
ATOM 2427 O O . SER A 1 309 ? 3.996 7.116 28.121 1.00 90.75 309 SER A O 1
ATOM 2429 N N . HIS A 1 310 ? 4.514 8.670 26.588 1.00 91.75 310 HIS A N 1
ATOM 2430 C CA . HIS A 1 310 ? 5.699 8.004 26.040 1.00 91.75 310 HIS A CA 1
ATOM 2431 C C . HIS A 1 310 ? 6.971 8.832 26.308 1.00 91.75 310 HIS A C 1
ATOM 2433 O O . HIS A 1 310 ? 7.055 9.981 25.862 1.00 91.75 310 HIS A O 1
ATOM 2439 N N . PRO A 1 311 ? 8.022 8.260 26.927 1.00 86.62 311 PRO A N 1
ATOM 2440 C CA . PRO A 1 311 ? 9.290 8.965 27.135 1.00 86.62 311 PRO A CA 1
ATOM 2441 C C . PRO A 1 311 ? 10.142 9.075 25.855 1.00 86.62 311 PRO A C 1
ATOM 2443 O O . PRO A 1 311 ? 11.085 9.855 25.810 1.00 86.62 311 PRO A O 1
ATOM 2446 N N . SER A 1 312 ? 9.826 8.306 24.806 1.00 84.38 312 SER A N 1
ATOM 2447 C CA . SER A 1 312 ? 10.639 8.144 23.586 1.00 84.38 312 SER A CA 1
ATOM 2448 C C . SER A 1 312 ? 10.521 9.275 22.556 1.00 84.38 312 SER A C 1
ATOM 2450 O O . SER A 1 312 ? 11.119 9.191 21.485 1.00 84.38 312 SER A O 1
ATOM 2452 N N . GLY A 1 313 ? 9.708 10.297 22.829 1.00 87.62 313 GLY A N 1
ATOM 2453 C CA . GLY A 1 313 ? 9.432 11.390 21.893 1.00 87.62 313 GLY A CA 1
ATOM 2454 C C . GLY A 1 313 ? 8.561 11.017 20.688 1.00 87.62 313 GLY A C 1
ATOM 2455 O O . GLY A 1 313 ? 8.317 11.845 19.818 1.00 87.62 313 GLY A O 1
ATOM 2456 N N . SER A 1 314 ? 8.045 9.784 20.631 1.00 89.12 314 SER A N 1
ATOM 2457 C CA . SER A 1 314 ? 7.107 9.352 19.596 1.00 89.12 314 SER A CA 1
ATOM 2458 C C . SER A 1 314 ? 5.750 9.002 20.190 1.00 89.12 314 SER A C 1
ATOM 2460 O O . SER A 1 314 ? 5.635 8.068 20.981 1.00 89.12 314 SER A O 1
ATOM 2462 N N . ALA A 1 315 ? 4.695 9.674 19.730 1.00 90.06 315 ALA A N 1
ATOM 2463 C CA . ALA A 1 315 ? 3.317 9.372 20.124 1.00 90.06 315 ALA A CA 1
ATOM 2464 C C . ALA A 1 315 ? 2.719 8.177 19.356 1.00 90.06 315 ALA A C 1
ATOM 2466 O O . ALA A 1 315 ? 1.502 8.051 19.234 1.00 90.06 315 ALA A O 1
ATOM 2467 N N . ARG A 1 316 ? 3.563 7.331 18.750 1.00 86.31 316 ARG A N 1
ATOM 2468 C CA . ARG A 1 316 ? 3.154 6.173 17.949 1.00 86.31 316 ARG A CA 1
ATOM 2469 C C . ARG A 1 316 ? 2.878 4.965 18.854 1.00 86.31 316 ARG A C 1
ATOM 2471 O O . ARG A 1 316 ? 3.765 4.622 19.631 1.00 86.31 316 ARG A O 1
ATOM 2478 N N . PRO A 1 317 ? 1.743 4.257 18.696 1.00 84.69 317 PRO A N 1
ATOM 2479 C CA . PRO A 1 317 ? 1.434 3.093 19.514 1.00 84.69 317 PRO A CA 1
ATOM 2480 C C . PRO A 1 317 ? 2.388 1.928 19.226 1.00 84.69 317 PRO A C 1
ATOM 2482 O O . PRO A 1 317 ? 2.735 1.631 18.076 1.00 84.69 317 PRO A O 1
ATOM 2485 N N . SER A 1 318 ? 2.784 1.246 20.291 1.00 78.44 318 SER A N 1
ATOM 2486 C CA . SER A 1 318 ? 3.422 -0.065 20.291 1.00 78.44 318 SER A CA 1
ATOM 2487 C C . SER A 1 318 ? 2.396 -1.185 20.054 1.00 78.44 318 SER A C 1
ATOM 2489 O O . SER A 1 318 ? 1.182 -0.981 20.086 1.00 78.44 318 SER A O 1
ATOM 2491 N N . ARG A 1 319 ? 2.871 -2.424 19.856 1.00 69.75 319 ARG A N 1
ATOM 2492 C CA . ARG A 1 319 ? 1.978 -3.600 19.775 1.00 69.75 319 ARG A CA 1
ATOM 2493 C C . ARG A 1 319 ? 1.186 -3.821 21.064 1.00 69.75 319 ARG A C 1
ATOM 2495 O O . ARG A 1 319 ? 0.072 -4.336 21.011 1.00 69.75 319 ARG A O 1
ATOM 2502 N N . ALA A 1 320 ? 1.773 -3.471 22.206 1.00 71.38 320 ALA A N 1
ATOM 2503 C CA . ALA A 1 320 ? 1.108 -3.600 23.491 1.00 71.38 320 ALA A CA 1
ATOM 2504 C C . ALA A 1 320 ? -0.044 -2.584 23.594 1.00 71.38 320 ALA A C 1
ATOM 2506 O O . ALA A 1 320 ? -1.134 -2.960 24.021 1.00 71.38 320 ALA A O 1
ATOM 2507 N N . ASP A 1 321 ? 0.159 -1.357 23.104 1.00 79.06 321 ASP A N 1
ATOM 2508 C CA . ASP A 1 321 ? -0.872 -0.309 23.076 1.00 79.06 321 ASP A CA 1
ATOM 2509 C C . ASP A 1 321 ? -2.058 -0.703 22.197 1.00 79.06 321 ASP A C 1
ATOM 2511 O O . ASP A 1 321 ? -3.201 -0.613 22.629 1.00 79.06 321 ASP A O 1
ATOM 2515 N N . LEU A 1 322 ? -1.806 -1.243 20.999 1.00 74.81 322 LEU A N 1
ATOM 2516 C CA . LEU A 1 322 ? -2.877 -1.725 20.113 1.00 74.81 322 LEU A CA 1
ATOM 2517 C C . LEU A 1 322 ? -3.749 -2.802 20.786 1.00 74.81 322 LEU A C 1
ATOM 2519 O O . LEU A 1 322 ? -4.973 -2.781 20.671 1.00 74.81 322 LEU A O 1
ATOM 2523 N N . SER A 1 323 ? -3.131 -3.714 21.546 1.00 71.75 323 SER A N 1
ATOM 2524 C CA . SER A 1 323 ? -3.846 -4.730 22.336 1.00 71.75 323 SER A CA 1
ATOM 2525 C C . SER A 1 323 ? -4.703 -4.116 23.450 1.00 71.75 323 SER A C 1
ATOM 2527 O O . SER A 1 323 ? -5.746 -4.665 23.823 1.00 71.75 323 SER A O 1
ATOM 2529 N N . LEU A 1 324 ? -4.281 -2.965 23.979 1.00 74.00 324 LEU A N 1
ATOM 2530 C CA . LEU A 1 324 ? -5.019 -2.221 24.988 1.00 74.00 324 LEU A CA 1
ATOM 2531 C C . LEU A 1 324 ? -6.190 -1.430 24.393 1.00 74.00 324 LEU A C 1
ATOM 2533 O O . LEU A 1 324 ? -7.280 -1.455 24.964 1.00 74.00 324 LEU A O 1
ATOM 2537 N N . PHE A 1 325 ? -5.994 -0.779 23.245 1.00 80.56 325 PHE A N 1
ATOM 2538 C CA . PHE A 1 325 ? -6.996 0.076 22.596 1.00 80.56 325 PHE A CA 1
ATOM 2539 C C . PHE A 1 325 ? -8.304 -0.670 22.327 1.00 80.56 325 PHE A C 1
ATOM 2541 O O . PHE A 1 325 ? -9.393 -0.154 22.580 1.00 80.56 325 PHE A O 1
ATOM 2548 N N . GLY A 1 326 ? -8.206 -1.938 21.919 1.00 67.31 326 GLY A N 1
ATOM 2549 C CA . GLY A 1 326 ? -9.363 -2.801 21.696 1.00 67.31 326 GLY A CA 1
ATOM 2550 C C . GLY A 1 326 ? -10.208 -3.071 22.950 1.00 67.31 326 GLY A C 1
ATOM 2551 O O . GLY A 1 326 ? -11.351 -3.515 22.823 1.00 67.31 326 GLY A O 1
ATOM 2552 N N . ARG A 1 327 ? -9.708 -2.795 24.163 1.00 72.12 327 ARG A N 1
ATOM 2553 C CA . ARG A 1 327 ? -10.412 -3.055 25.434 1.00 72.12 327 ARG A CA 1
ATOM 2554 C C . ARG A 1 327 ? -11.338 -1.922 25.865 1.00 72.12 327 ARG A C 1
ATOM 2556 O O . ARG A 1 327 ? -12.294 -2.186 26.593 1.00 72.12 327 ARG A O 1
ATOM 2563 N N . PHE A 1 328 ? -11.102 -0.699 25.397 1.00 69.69 328 PHE A N 1
ATOM 2564 C CA . PHE A 1 328 ? -11.905 0.470 25.755 1.00 69.69 328 PHE A CA 1
ATOM 2565 C C . PHE A 1 328 ? -12.818 0.885 24.605 1.00 69.69 328 PHE A C 1
ATOM 2567 O O . PHE A 1 328 ? -12.419 0.787 23.452 1.00 69.69 328 PHE A O 1
ATOM 2574 N N . PRO A 1 329 ? -14.050 1.344 24.881 1.00 61.38 329 PRO A N 1
ATOM 2575 C CA . PRO A 1 329 ? -14.974 1.766 23.836 1.00 61.38 329 PRO A CA 1
ATOM 2576 C C . PRO A 1 329 ? -14.725 3.160 23.262 1.00 61.38 329 PRO A C 1
ATOM 2578 O O . PRO A 1 329 ? -15.339 3.483 22.251 1.00 61.38 329 PRO A O 1
ATOM 2581 N N . GLY A 1 330 ? -13.884 3.970 23.908 1.00 73.06 330 GLY A N 1
ATOM 2582 C CA . GLY A 1 330 ? -13.597 5.346 23.509 1.00 73.06 330 GLY A CA 1
ATOM 2583 C C . GLY A 1 330 ? -12.261 5.514 22.787 1.00 73.06 330 GLY A C 1
ATOM 2584 O O . GLY A 1 330 ? -11.664 4.558 22.294 1.00 73.06 330 GLY A O 1
ATOM 2585 N N . ILE A 1 331 ? -11.809 6.762 22.747 1.00 85.88 331 ILE A N 1
ATOM 2586 C CA . ILE A 1 331 ? -10.547 7.200 22.147 1.00 85.88 331 ILE A CA 1
ATOM 2587 C C . ILE A 1 331 ? -9.333 6.799 22.995 1.00 85.88 331 ILE A C 1
ATOM 2589 O O . ILE A 1 331 ? -9.415 6.689 24.216 1.00 85.88 331 ILE A O 1
ATOM 2593 N N . ASN A 1 332 ? -8.187 6.608 22.357 1.00 90.12 332 ASN A N 1
ATOM 2594 C CA . ASN A 1 332 ? -6.918 6.362 23.028 1.00 90.12 332 ASN A CA 1
ATOM 2595 C C . ASN A 1 332 ? -5.945 7.491 22.693 1.00 90.12 332 ASN A C 1
ATOM 2597 O O . ASN A 1 332 ? -5.712 7.766 21.520 1.00 90.12 332 ASN A O 1
ATOM 2601 N N . ILE A 1 333 ? -5.385 8.157 23.696 1.00 93.25 333 ILE A N 1
ATOM 2602 C CA . ILE A 1 333 ? -4.483 9.296 23.524 1.00 93.25 333 ILE A CA 1
ATOM 2603 C C . ILE A 1 333 ? -3.079 8.902 23.981 1.00 93.25 333 ILE A C 1
ATOM 2605 O O . ILE A 1 333 ? -2.898 8.332 25.050 1.00 93.25 333 ILE A O 1
ATOM 2609 N N . ILE A 1 334 ? -2.075 9.236 23.180 1.00 93.88 334 ILE A N 1
ATOM 2610 C CA . ILE A 1 334 ? -0.667 9.122 23.555 1.00 93.88 334 ILE A CA 1
ATOM 2611 C C . ILE A 1 334 ? -0.066 10.520 23.532 1.00 93.88 334 ILE A C 1
ATOM 2613 O O . ILE A 1 334 ? -0.151 11.195 22.508 1.00 93.88 334 ILE A O 1
ATOM 2617 N N . ILE A 1 335 ? 0.569 10.939 24.626 1.00 95.81 335 ILE A N 1
ATOM 2618 C CA . ILE A 1 335 ? 1.382 12.160 24.673 1.00 95.81 335 ILE A CA 1
ATOM 2619 C C . ILE A 1 335 ? 2.862 11.791 24.785 1.00 95.81 335 ILE A C 1
ATOM 2621 O O . ILE A 1 335 ? 3.261 11.040 25.671 1.00 95.81 335 ILE A O 1
ATOM 2625 N N . ALA A 1 336 ? 3.699 12.276 23.876 1.00 95.69 336 ALA A N 1
ATOM 2626 C CA . ALA A 1 336 ? 5.121 11.949 23.874 1.00 95.69 336 ALA A CA 1
ATOM 2627 C C . ALA A 1 336 ? 5.973 13.094 24.424 1.00 95.69 336 ALA A C 1
ATOM 2629 O O . ALA A 1 336 ? 5.572 14.246 24.359 1.00 95.69 336 ALA A O 1
ATOM 2630 N N . TYR A 1 337 ? 7.163 12.800 24.949 1.00 93.12 337 TYR A N 1
ATOM 2631 C CA . TYR A 1 337 ? 8.135 13.839 25.316 1.00 93.12 337 TYR A CA 1
ATOM 2632 C C . TYR A 1 337 ? 8.369 14.810 24.129 1.00 93.12 337 TYR A C 1
ATOM 2634 O O . TYR A 1 337 ? 8.558 14.329 23.012 1.00 93.12 337 TYR A O 1
ATOM 2642 N N . PRO A 1 338 ? 8.362 16.147 24.304 1.00 95.62 338 PRO A N 1
ATOM 2643 C CA . PRO A 1 338 ? 8.449 16.913 25.555 1.00 95.62 338 PRO A CA 1
ATOM 2644 C C . PRO A 1 338 ? 7.117 17.204 26.277 1.00 95.62 338 PRO A C 1
ATOM 2646 O O . PRO A 1 338 ? 7.090 18.023 27.194 1.00 95.62 338 PRO A O 1
ATOM 2649 N N . PHE A 1 339 ? 6.039 16.497 25.931 1.00 95.62 339 PHE A N 1
ATOM 2650 C CA . PHE A 1 339 ? 4.699 16.634 26.514 1.00 95.62 339 PHE A CA 1
ATOM 2651 C C . PHE A 1 339 ? 4.058 17.992 26.229 1.00 95.62 339 PHE A C 1
ATOM 2653 O O . PHE A 1 339 ? 3.569 18.672 27.128 1.00 95.62 339 PHE A O 1
ATOM 2660 N N . GLU A 1 340 ? 4.062 18.365 24.955 1.00 96.12 340 GLU A N 1
ATOM 2661 C CA . GLU A 1 340 ? 3.370 19.528 24.404 1.00 96.12 340 GLU A CA 1
ATOM 2662 C C . GLU A 1 340 ? 2.161 19.130 23.547 1.00 96.12 340 GLU A C 1
ATOM 2664 O O . GLU A 1 340 ? 1.967 17.959 23.214 1.00 96.12 340 GLU A O 1
ATOM 2669 N N . ASP A 1 341 ? 1.326 20.104 23.196 1.00 94.56 341 ASP A N 1
ATOM 2670 C CA . ASP A 1 341 ? 0.070 19.887 22.470 1.00 94.56 341 ASP A CA 1
ATOM 2671 C C . ASP A 1 341 ? 0.278 19.146 21.135 1.00 94.56 341 ASP A C 1
ATOM 2673 O O . ASP A 1 341 ? -0.498 18.260 20.778 1.00 94.56 341 ASP A O 1
ATOM 2677 N N . ASP A 1 342 ? 1.350 19.479 20.415 1.00 92.88 342 ASP A N 1
ATOM 2678 C CA . ASP A 1 342 ? 1.739 18.892 19.127 1.00 92.88 342 ASP A CA 1
ATOM 2679 C C . ASP A 1 342 ? 2.442 17.530 19.257 1.00 92.88 342 ASP A C 1
ATOM 2681 O O . ASP A 1 342 ? 2.527 16.765 18.294 1.00 92.88 342 ASP A O 1
ATOM 2685 N N . SER A 1 343 ? 2.888 17.183 20.464 1.00 93.06 343 SER A N 1
ATOM 2686 C CA . SER A 1 343 ? 3.442 15.869 20.798 1.00 93.06 343 SER A CA 1
ATOM 2687 C C . SER A 1 343 ? 2.364 14.838 21.162 1.00 93.06 343 SER A C 1
ATOM 2689 O O . SER A 1 343 ? 2.681 13.704 21.531 1.00 93.06 343 SER A O 1
ATOM 2691 N N . MET A 1 344 ? 1.085 15.215 21.064 1.00 94.38 344 MET A N 1
ATOM 2692 C CA . MET A 1 344 ? -0.059 14.365 21.368 1.00 94.38 344 MET A CA 1
ATOM 2693 C C . MET A 1 344 ? -0.666 13.743 20.103 1.00 94.38 344 MET A C 1
ATOM 2695 O O . MET A 1 344 ? -0.733 14.336 19.027 1.00 94.38 344 MET A O 1
ATOM 2699 N N . ALA A 1 345 ? -1.137 12.509 20.230 1.00 93.62 345 ALA A N 1
ATOM 2700 C CA . ALA A 1 345 ? -1.804 11.765 19.178 1.00 93.62 345 ALA A CA 1
ATOM 2701 C C . ALA A 1 345 ? -3.025 11.040 19.730 1.00 93.62 345 ALA A C 1
ATOM 2703 O O . ALA A 1 345 ? -2.974 10.503 20.831 1.00 93.62 345 ALA A O 1
ATOM 2704 N N . ALA A 1 346 ? -4.091 10.969 18.939 1.00 92.25 346 ALA A N 1
ATOM 2705 C CA . ALA A 1 346 ? -5.297 10.237 19.287 1.00 92.25 346 ALA A CA 1
ATOM 2706 C C . ALA A 1 346 ? -5.560 9.089 18.314 1.00 92.25 346 ALA A C 1
ATOM 2708 O O . ALA A 1 346 ? -5.280 9.197 17.117 1.00 92.25 346 ALA A O 1
ATOM 2709 N N . TYR A 1 347 ? -6.131 8.008 18.838 1.00 89.25 347 TYR A N 1
ATOM 2710 C CA . TYR A 1 347 ? -6.367 6.761 18.129 1.00 89.25 347 TYR A CA 1
ATOM 2711 C C . TYR A 1 347 ? -7.744 6.169 18.439 1.00 89.25 347 TYR A C 1
ATOM 2713 O O . TYR A 1 347 ? -8.222 6.242 19.573 1.00 89.25 347 TYR A O 1
ATOM 2721 N N . ASP A 1 348 ? -8.367 5.536 17.445 1.00 84.56 348 ASP A N 1
ATOM 2722 C CA . ASP A 1 348 ? -9.533 4.679 17.667 1.00 84.56 348 ASP A CA 1
ATOM 2723 C C . ASP A 1 348 ? -9.131 3.324 18.283 1.00 84.56 348 ASP A C 1
ATOM 2725 O O . ASP A 1 348 ? -7.958 3.041 18.550 1.00 84.56 348 ASP A O 1
ATOM 2729 N N . ARG A 1 349 ? -10.121 2.457 18.513 1.00 79.62 349 ARG A N 1
ATOM 2730 C CA . ARG A 1 349 ? -9.932 1.121 19.105 1.00 79.62 349 ARG A CA 1
ATOM 2731 C C . ARG A 1 349 ? -9.065 0.186 18.264 1.00 79.62 349 ARG A C 1
ATOM 2733 O O . ARG A 1 349 ? -8.587 -0.827 18.767 1.00 79.62 349 ARG A O 1
ATOM 2740 N N . MET A 1 350 ? -8.913 0.507 16.986 1.00 76.62 350 MET A N 1
ATOM 2741 C CA . MET A 1 350 ? -8.204 -0.268 15.976 1.00 76.62 350 MET A CA 1
ATOM 2742 C C . MET A 1 350 ? -6.794 0.305 15.744 1.00 76.62 350 MET A C 1
ATOM 2744 O O . MET A 1 350 ? -6.045 -0.182 14.901 1.00 76.62 350 MET A O 1
ATOM 2748 N N . GLY A 1 351 ? -6.420 1.354 16.487 1.00 77.44 351 GLY A N 1
ATOM 2749 C CA . GLY A 1 351 ? -5.132 2.024 16.363 1.00 77.44 351 GLY A CA 1
ATOM 2750 C C . GLY A 1 351 ? -5.030 2.968 15.175 1.00 77.44 351 GLY A C 1
ATOM 2751 O O . GLY A 1 351 ? -3.929 3.419 14.861 1.00 77.44 351 GLY A O 1
ATOM 2752 N N . ASN A 1 352 ? -6.131 3.297 14.504 1.00 81.88 352 ASN A N 1
ATOM 2753 C CA . ASN A 1 352 ? -6.116 4.319 13.465 1.00 81.88 352 ASN A CA 1
ATOM 2754 C C . ASN A 1 352 ? -6.036 5.697 14.105 1.00 81.88 352 ASN A C 1
ATOM 2756 O O . ASN A 1 352 ? -6.703 5.933 15.109 1.00 81.88 352 ASN A O 1
ATOM 2760 N N . ARG A 1 353 ? -5.263 6.620 13.518 1.00 85.50 353 ARG A N 1
ATOM 2761 C CA . ARG A 1 353 ? -5.294 8.011 13.981 1.00 85.50 353 ARG A CA 1
ATOM 2762 C C . ARG A 1 353 ? -6.689 8.594 13.789 1.00 85.50 353 ARG A C 1
ATOM 2764 O O . ARG A 1 353 ? -7.316 8.364 12.759 1.00 85.50 353 ARG A O 1
ATOM 2771 N N . VAL A 1 354 ? -7.134 9.356 14.778 1.00 87.31 354 VAL A N 1
ATOM 2772 C CA . VAL A 1 354 ? -8.376 10.132 14.729 1.00 87.31 354 VAL A CA 1
ATOM 2773 C C . VAL A 1 354 ? -8.080 11.592 15.026 1.00 87.31 354 VAL A C 1
ATOM 2775 O O . VAL A 1 354 ? -7.107 11.916 15.714 1.00 87.31 354 VAL A O 1
ATOM 2778 N N . LYS A 1 355 ? -8.927 12.484 14.517 1.00 88.12 355 LYS A N 1
ATOM 2779 C CA . LYS A 1 355 ? -8.811 13.913 14.787 1.00 88.12 355 LYS A CA 1
ATOM 2780 C C . LYS A 1 355 ? -9.208 14.220 16.234 1.00 88.12 355 LYS A C 1
ATOM 2782 O O . LYS A 1 355 ? -10.286 13.827 16.682 1.00 88.12 355 LYS A O 1
ATOM 2787 N N . LEU A 1 356 ? -8.342 14.949 16.938 1.00 91.19 356 LEU A N 1
ATOM 2788 C CA . LEU A 1 356 ? -8.572 15.461 18.287 1.00 91.19 356 LEU A CA 1
ATOM 2789 C C . LEU A 1 356 ? -8.385 16.981 18.288 1.00 91.19 356 LEU A C 1
ATOM 2791 O O . LEU A 1 356 ? -7.310 17.473 17.958 1.00 91.19 356 LEU A O 1
ATOM 2795 N N . GLU A 1 357 ? -9.427 17.719 18.655 1.00 93.62 357 GLU A N 1
ATOM 2796 C CA . GLU A 1 357 ? -9.403 19.179 18.763 1.00 93.62 357 GLU A CA 1
ATOM 2797 C C . GLU A 1 357 ? -9.357 19.612 20.230 1.00 93.62 357 GLU A C 1
ATOM 2799 O O . GLU A 1 357 ? -10.195 19.203 21.034 1.00 93.62 357 GLU A O 1
ATOM 2804 N N . ILE A 1 358 ? -8.410 20.479 20.585 1.00 94.38 358 ILE A N 1
ATOM 2805 C CA . ILE A 1 358 ? -8.363 21.066 21.926 1.00 94.38 358 ILE A CA 1
ATOM 2806 C C . ILE A 1 358 ? -9.323 22.257 21.965 1.00 94.38 358 ILE A C 1
ATOM 2808 O O . ILE A 1 358 ? -9.202 23.181 21.159 1.00 94.38 358 ILE A O 1
ATOM 2812 N N . LYS A 1 359 ? -10.285 22.230 22.889 1.00 90.81 359 LYS A N 1
ATOM 2813 C CA . LYS A 1 359 ? -11.289 23.282 23.083 1.00 90.81 359 LYS A CA 1
ATOM 2814 C C . LYS A 1 359 ? -11.103 23.966 24.432 1.00 90.81 359 LYS A C 1
ATOM 2816 O O . LYS A 1 359 ? -10.793 23.305 25.419 1.00 90.81 359 LYS A O 1
ATOM 2821 N N . ASN A 1 360 ? -11.295 25.282 24.442 1.00 73.94 360 ASN A N 1
ATOM 2822 C CA . ASN A 1 360 ? -11.303 26.090 25.661 1.00 73.94 360 ASN A CA 1
ATOM 2823 C C . ASN A 1 360 ? -12.654 26.026 26.365 1.00 73.94 360 ASN A C 1
ATOM 2825 O O . ASN A 1 360 ? -13.676 25.881 25.651 1.00 73.94 360 ASN A O 1
#

Sequence (360 aa):
ALAGQIDGEQGEYHQARCLLELSDFLLSSGEFERGFRELDRCMEIARRLNFPVLIMESCMIGGTFVEDGDEAGSLLKEAEKIARSLDNIRGIAGAGALLGSRECIEGKEEGIDRLVHSAGLLAEAGDRMEAAKTKLLAALWCARSGYPERTIELAEEAYGTLKNSHEREMPPRALSVLLYGLVLADRRKKVKKLLMDIITNYPVKQFPETFSILKEAVDHAPWLREERGTRELFADEIIYTISRDAVEEIKIRAREAYPNEFGAMLRGIRHITHIEPIMEGASNRSSFMFSIFSRFTQRSVPGEGVVHSHPSGSARPSRADLSLFGRFPGINIIIAYPFEDDSMAAYDRMGNRVKLEIKN